Protein AF-A0A3B9EU08-F1 (afdb_monomer)

Mean predicted aligned error: 5.49 Å

Radius of gyration: 19.54 Å; Cα contacts (8 Å, |Δi|>4): 441; chains: 1; bounding box: 47×40×53 Å

Structure (mmCIF, N/CA/C/O backbone):
data_AF-A0A3B9EU08-F1
#
_entry.id   AF-A0A3B9EU08-F1
#
loop_
_atom_site.group_PDB
_atom_site.id
_atom_site.type_symbol
_atom_site.label_atom_id
_atom_site.label_alt_id
_atom_site.label_comp_id
_atom_site.label_asym_id
_atom_site.label_entity_id
_atom_site.label_seq_id
_atom_site.pdbx_PDB_ins_code
_atom_site.Cartn_x
_atom_site.Cartn_y
_atom_site.Cartn_z
_atom_site.occupancy
_atom_site.B_iso_or_equiv
_atom_site.auth_seq_id
_atom_site.auth_comp_id
_atom_site.auth_asym_id
_atom_site.auth_atom_id
_atom_site.pdbx_PDB_model_num
ATOM 1 N N . GLU A 1 1 ? -20.884 -10.983 -7.009 1.00 63.19 1 GLU A N 1
ATOM 2 C CA . GLU A 1 1 ? -20.321 -9.714 -6.504 1.00 63.19 1 GLU A CA 1
ATOM 3 C C . GLU A 1 1 ? -21.340 -8.598 -6.706 1.00 63.19 1 GLU A C 1
ATOM 5 O O . GLU A 1 1 ? -21.913 -8.533 -7.789 1.00 63.19 1 GLU A O 1
ATOM 10 N N . THR A 1 2 ? -21.611 -7.768 -5.697 1.00 75.69 2 THR A N 1
ATOM 11 C CA . THR A 1 2 ? -22.560 -6.648 -5.833 1.00 75.69 2 THR A CA 1
ATOM 12 C C . THR A 1 2 ? -21.926 -5.484 -6.603 1.00 75.69 2 THR A C 1
ATOM 14 O O . THR A 1 2 ? -20.706 -5.314 -6.602 1.00 75.69 2 THR A O 1
ATOM 17 N N . ASN A 1 3 ? -22.743 -4.637 -7.236 1.00 80.06 3 ASN A N 1
ATOM 18 C CA . ASN A 1 3 ? -22.245 -3.423 -7.899 1.00 80.06 3 ASN A CA 1
ATOM 19 C C . ASN A 1 3 ? -21.543 -2.468 -6.916 1.00 80.06 3 ASN A C 1
ATOM 21 O O . ASN A 1 3 ? -20.580 -1.806 -7.293 1.00 80.06 3 ASN A O 1
ATOM 25 N N . GLY A 1 4 ? -21.971 -2.446 -5.648 1.00 83.75 4 GLY A N 1
ATOM 26 C CA . GLY A 1 4 ? -21.347 -1.630 -4.605 1.00 83.75 4 GLY A CA 1
ATOM 27 C C . GLY A 1 4 ? -19.896 -2.022 -4.323 1.00 83.75 4 GLY A C 1
ATOM 28 O O . GLY A 1 4 ? -19.041 -1.148 -4.215 1.00 83.75 4 GLY A O 1
ATOM 29 N N . PHE A 1 5 ? -19.582 -3.322 -4.281 1.00 83.12 5 PHE A N 1
ATOM 30 C CA . PHE A 1 5 ? -18.211 -3.758 -4.007 1.00 83.12 5 PHE A CA 1
ATOM 31 C C . PHE A 1 5 ? -17.248 -3.444 -5.165 1.00 83.12 5 PHE A C 1
ATOM 33 O O . PHE A 1 5 ? -16.123 -2.990 -4.947 1.00 83.12 5 PHE A O 1
ATOM 40 N N . LYS A 1 6 ? -17.722 -3.565 -6.411 1.00 85.00 6 LYS A N 1
ATOM 41 C CA . LYS A 1 6 ? -16.968 -3.135 -7.600 1.00 85.00 6 LYS A CA 1
ATOM 42 C C . LYS A 1 6 ? -16.653 -1.639 -7.568 1.00 85.00 6 LYS A C 1
ATOM 44 O O . LYS A 1 6 ? -15.507 -1.254 -7.796 1.00 85.00 6 LYS A O 1
ATOM 49 N N . LEU A 1 7 ? -17.652 -0.817 -7.237 1.00 89.19 7 LEU A N 1
ATOM 50 C CA . LEU A 1 7 ? -17.485 0.631 -7.091 1.00 89.19 7 LEU A CA 1
ATOM 51 C C . LEU A 1 7 ? -16.502 0.979 -5.971 1.00 89.19 7 LEU A C 1
ATOM 53 O O . LEU A 1 7 ? -15.676 1.868 -6.153 1.00 89.19 7 LEU A O 1
ATOM 57 N N . LEU A 1 8 ? -16.533 0.256 -4.848 1.00 91.00 8 LEU A N 1
ATOM 58 C CA . LEU A 1 8 ? -15.590 0.471 -3.753 1.00 91.00 8 LEU A CA 1
ATOM 59 C C . LEU A 1 8 ? -14.142 0.192 -4.179 1.00 91.00 8 LEU A C 1
ATOM 61 O O . LEU A 1 8 ? -13.268 1.024 -3.946 1.00 91.00 8 LEU A O 1
ATOM 65 N N . LYS A 1 9 ? -13.880 -0.931 -4.860 1.00 90.81 9 LYS A N 1
ATOM 66 C CA . LYS A 1 9 ? -12.541 -1.234 -5.400 1.00 90.81 9 LYS A CA 1
ATOM 67 C C . LYS A 1 9 ? -12.074 -0.174 -6.394 1.00 90.81 9 LYS A C 1
ATOM 69 O O . LYS A 1 9 ? -10.924 0.258 -6.342 1.00 90.81 9 LYS A O 1
ATOM 74 N N . GLN A 1 10 ? -12.966 0.277 -7.276 1.00 91.19 10 GLN A N 1
ATOM 75 C CA . GLN A 1 10 ? -12.660 1.351 -8.218 1.00 91.19 10 GLN A CA 1
ATOM 76 C C . GLN A 1 10 ? -12.338 2.665 -7.493 1.00 91.19 10 GLN A C 1
ATOM 78 O O . GLN A 1 10 ? -11.367 3.335 -7.839 1.00 91.19 10 GLN A O 1
ATOM 83 N N . PHE A 1 11 ? -13.104 3.005 -6.455 1.00 92.94 11 PHE A N 1
ATOM 84 C CA . PHE A 1 11 ? -12.846 4.172 -5.622 1.00 92.94 11 PHE A CA 1
ATOM 85 C C . PHE A 1 11 ? -11.477 4.084 -4.944 1.00 92.94 11 PHE A C 1
ATOM 87 O O . PHE A 1 11 ? -10.707 5.033 -5.037 1.00 92.94 11 PHE A O 1
ATOM 94 N N . ILE A 1 12 ? -11.129 2.946 -4.338 1.00 94.88 12 ILE A N 1
ATOM 95 C CA . ILE A 1 12 ? -9.821 2.730 -3.695 1.00 94.88 12 ILE A CA 1
ATOM 96 C C . ILE A 1 12 ? -8.675 2.897 -4.701 1.00 94.88 12 ILE A C 1
ATOM 98 O O . ILE A 1 12 ? -7.696 3.583 -4.407 1.00 94.88 12 ILE A O 1
ATOM 102 N N . LEU A 1 13 ? -8.812 2.357 -5.915 1.00 94.06 13 LEU A N 1
ATOM 103 C CA . LEU A 1 13 ? -7.829 2.577 -6.978 1.00 94.06 13 LEU A CA 1
ATOM 104 C C . LEU A 1 13 ? -7.707 4.068 -7.316 1.00 94.06 13 LEU A C 1
ATOM 106 O O . LEU A 1 13 ? -6.600 4.598 -7.343 1.00 94.06 13 LEU A O 1
ATOM 110 N N . PHE A 1 14 ? -8.817 4.787 -7.487 1.00 94.12 14 PHE A N 1
ATOM 111 C CA . PHE A 1 14 ? -8.761 6.236 -7.698 1.00 94.12 14 PHE A CA 1
ATOM 112 C C . PHE A 1 14 ? -8.065 6.967 -6.554 1.00 94.12 14 PHE A C 1
ATOM 114 O O . PHE A 1 14 ? -7.243 7.843 -6.813 1.00 94.12 14 PHE A O 1
ATOM 121 N N . GLN A 1 15 ? -8.338 6.594 -5.303 1.00 94.94 15 GLN A N 1
ATOM 122 C CA . GLN A 1 15 ? -7.671 7.172 -4.137 1.00 94.94 15 GLN A CA 1
ATOM 123 C C . GLN A 1 15 ? -6.161 6.916 -4.145 1.00 94.94 15 GLN A C 1
ATOM 125 O O . GLN A 1 15 ? -5.398 7.813 -3.805 1.00 94.94 15 GLN A O 1
ATOM 130 N N . SER A 1 16 ? -5.724 5.738 -4.589 1.00 94.81 16 SER A N 1
ATOM 131 C CA . SER A 1 16 ? -4.306 5.399 -4.719 1.00 94.81 16 SER A CA 1
ATOM 132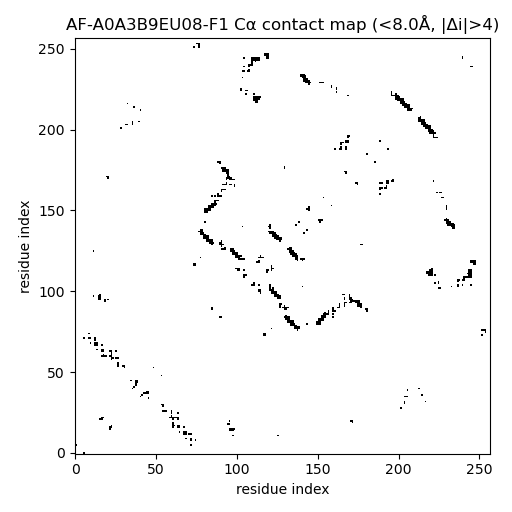 C C . SER A 1 16 ? -3.606 6.201 -5.826 1.00 94.81 16 SER A C 1
ATOM 134 O O . SER A 1 16 ? -2.530 6.762 -5.604 1.00 94.81 16 SER A O 1
ATOM 136 N N . PHE A 1 17 ? -4.232 6.303 -7.001 1.00 93.31 17 PHE A N 1
ATOM 137 C CA . PHE A 1 17 ? -3.609 6.864 -8.203 1.00 93.31 17 PHE A CA 1
ATOM 138 C C . PHE A 1 17 ? -3.765 8.384 -8.357 1.00 93.31 17 PHE A C 1
ATOM 140 O O . PHE A 1 17 ? -3.009 8.997 -9.107 1.00 93.31 17 PHE A O 1
ATOM 147 N N . ARG A 1 18 ? -4.698 9.028 -7.638 1.00 93.38 18 ARG A N 1
ATOM 148 C CA . ARG A 1 18 ? -4.916 10.490 -7.710 1.00 93.38 18 ARG A CA 1
ATOM 149 C C . ARG A 1 18 ? -3.895 11.328 -6.940 1.00 93.38 18 ARG A C 1
ATOM 151 O O . ARG A 1 18 ? -4.064 12.539 -6.817 1.00 93.38 18 ARG A O 1
ATOM 158 N N . THR A 1 19 ? -2.884 10.695 -6.361 1.00 95.12 19 THR A N 1
ATOM 159 C CA . THR A 1 19 ? -1.956 11.338 -5.431 1.00 95.12 19 THR A CA 1
ATOM 160 C C . THR A 1 19 ? -0.751 11.911 -6.181 1.00 95.12 19 THR A C 1
ATOM 162 O O . THR A 1 19 ? -0.276 11.300 -7.145 1.00 95.12 19 THR A O 1
ATOM 165 N N . PRO A 1 20 ? -0.175 13.043 -5.730 1.00 94.56 20 PRO A N 1
ATOM 166 C CA . PRO A 1 20 ? 1.091 13.527 -6.272 1.00 94.56 20 PRO A CA 1
ATOM 167 C C . PRO A 1 20 ? 2.216 12.489 -6.158 1.00 94.56 20 PRO A C 1
ATOM 169 O O . PRO A 1 20 ? 3.036 12.402 -7.065 1.00 94.56 20 PRO A O 1
ATOM 172 N N . LYS A 1 21 ? 2.218 11.661 -5.099 1.00 94.19 21 LYS A N 1
ATOM 173 C CA . LYS A 1 21 ? 3.154 10.534 -4.954 1.00 94.19 21 LYS A CA 1
ATOM 174 C C . LYS A 1 21 ? 3.068 9.578 -6.139 1.00 94.19 21 LYS A C 1
ATOM 176 O O . LYS A 1 21 ? 4.085 9.235 -6.727 1.00 94.19 21 LYS A O 1
ATOM 181 N N . SER A 1 22 ? 1.857 9.159 -6.507 1.00 92.81 22 SER A N 1
ATOM 182 C CA . SER A 1 22 ? 1.667 8.251 -7.638 1.00 92.81 22 SER A CA 1
ATOM 183 C C . SER A 1 22 ? 2.159 8.867 -8.949 1.00 92.81 22 SER A C 1
ATOM 185 O O . SER A 1 22 ? 2.703 8.141 -9.780 1.00 92.81 22 SER A O 1
ATOM 187 N N . GLY A 1 23 ? 1.971 10.178 -9.134 1.00 93.94 23 GLY A N 1
ATOM 188 C CA . GLY A 1 23 ? 2.484 10.919 -10.287 1.00 93.94 23 GLY A CA 1
ATOM 189 C C . GLY A 1 23 ? 4.016 10.960 -10.337 1.00 93.94 23 GLY A C 1
ATOM 190 O O . GLY A 1 23 ? 4.604 10.716 -11.388 1.00 93.94 23 GLY A O 1
ATOM 191 N N . ASP A 1 24 ? 4.672 11.211 -9.205 1.00 93.19 24 ASP A N 1
ATOM 192 C CA . ASP A 1 24 ? 6.136 11.208 -9.133 1.00 93.19 24 ASP A CA 1
ATOM 193 C C . ASP A 1 24 ? 6.693 9.801 -9.382 1.00 93.19 24 ASP A C 1
ATOM 195 O O . ASP A 1 24 ? 7.566 9.628 -10.232 1.00 93.19 24 ASP A O 1
ATOM 199 N N . ASN A 1 25 ? 6.112 8.781 -8.740 1.00 91.12 25 ASN A N 1
ATOM 200 C CA . ASN A 1 25 ? 6.528 7.384 -8.881 1.00 91.12 25 ASN A CA 1
ATOM 201 C C . ASN A 1 25 ? 6.502 6.912 -10.343 1.00 91.12 25 ASN A C 1
ATOM 203 O O . ASN A 1 25 ? 7.447 6.262 -10.800 1.00 91.12 25 ASN A O 1
ATOM 207 N N . ILE A 1 26 ? 5.448 7.239 -11.108 1.00 90.56 26 ILE A N 1
ATOM 208 C CA . ILE A 1 26 ? 5.395 6.846 -12.523 1.00 90.56 26 ILE A CA 1
ATOM 209 C C . ILE A 1 26 ? 6.443 7.582 -13.353 1.00 90.56 26 ILE A C 1
ATOM 211 O O . ILE A 1 26 ? 7.070 6.973 -14.219 1.00 90.56 26 ILE A O 1
ATOM 215 N N . MET A 1 27 ? 6.682 8.866 -13.080 1.00 93.50 27 MET A N 1
ATOM 216 C CA . MET A 1 27 ? 7.684 9.633 -13.812 1.00 93.50 27 MET A CA 1
ATOM 217 C C . MET A 1 27 ? 9.096 9.148 -13.509 1.00 93.50 27 MET A C 1
ATOM 219 O O . MET A 1 27 ? 9.906 9.034 -14.431 1.00 93.50 27 MET A O 1
ATOM 223 N N . GLU A 1 28 ? 9.396 8.827 -12.253 1.00 91.38 28 GLU A N 1
ATOM 224 C CA . GLU A 1 28 ? 10.663 8.215 -11.857 1.00 91.38 28 GLU A CA 1
ATOM 225 C C . GLU A 1 28 ? 10.859 6.859 -12.533 1.00 91.38 28 GLU A C 1
ATOM 227 O O . GLU A 1 28 ? 11.909 6.623 -13.135 1.00 91.38 28 GLU A O 1
ATOM 232 N N . SER A 1 29 ? 9.835 5.999 -12.511 1.00 89.12 29 SER A N 1
ATOM 233 C CA . SER A 1 29 ? 9.878 4.690 -13.166 1.00 89.12 29 SER A CA 1
ATOM 234 C C . SER A 1 29 ? 10.127 4.826 -14.672 1.00 89.12 29 SER A C 1
ATOM 236 O O . SER A 1 29 ? 11.121 4.306 -15.180 1.00 89.12 29 SER A O 1
ATOM 238 N N . LEU A 1 30 ? 9.311 5.610 -15.390 1.00 90.19 30 LEU A N 1
ATOM 239 C CA . LEU A 1 30 ? 9.468 5.846 -16.832 1.00 90.19 30 LEU A CA 1
ATOM 240 C C . LEU A 1 30 ? 10.856 6.391 -17.189 1.00 90.19 30 LEU A C 1
ATOM 242 O O . LEU A 1 30 ? 11.456 5.953 -18.171 1.00 90.19 30 LEU A O 1
ATOM 246 N N . ASN A 1 31 ? 11.394 7.311 -16.387 1.00 91.50 31 ASN A N 1
ATOM 247 C CA . ASN A 1 31 ? 12.725 7.865 -16.614 1.00 91.50 31 ASN A CA 1
ATOM 248 C C . ASN A 1 31 ? 13.846 6.857 -16.354 1.00 91.50 31 ASN A C 1
ATOM 250 O O . ASN A 1 31 ? 14.814 6.819 -17.117 1.00 91.50 31 ASN A O 1
ATOM 254 N N . HIS A 1 32 ? 13.742 6.031 -15.311 1.00 89.00 32 HIS A N 1
ATOM 255 C CA . HIS A 1 32 ? 14.704 4.955 -15.085 1.00 89.00 32 HIS A CA 1
ATOM 256 C C . HIS A 1 32 ? 14.680 3.931 -16.226 1.00 89.00 32 HIS A C 1
ATOM 258 O O . HIS A 1 32 ? 15.745 3.559 -16.725 1.00 89.00 32 HIS A O 1
ATOM 264 N N . ASN A 1 33 ? 13.490 3.560 -16.700 1.00 87.94 33 ASN A N 1
ATOM 265 C CA . ASN A 1 33 ? 13.313 2.630 -17.817 1.00 87.94 33 ASN A CA 1
ATOM 266 C C . ASN A 1 33 ? 13.897 3.185 -19.111 1.00 87.94 33 ASN A C 1
ATOM 268 O O . ASN A 1 33 ? 14.694 2.512 -19.763 1.00 87.94 33 ASN A O 1
ATOM 272 N N . LEU A 1 34 ? 13.569 4.436 -19.454 1.00 89.25 34 LEU A N 1
ATOM 273 C CA . LEU A 1 34 ? 14.114 5.096 -20.638 1.00 89.25 34 LEU A CA 1
ATOM 274 C C . LEU A 1 34 ? 15.645 5.103 -20.606 1.00 89.25 34 LEU A C 1
ATOM 276 O O . LEU A 1 34 ? 16.283 4.775 -21.602 1.00 89.25 34 LEU A O 1
ATOM 280 N N . LYS A 1 35 ? 16.245 5.443 -19.459 1.00 89.00 35 LYS A N 1
ATOM 281 C CA . LYS A 1 35 ? 17.705 5.462 -19.311 1.00 89.00 35 LYS A CA 1
ATOM 282 C C . LYS A 1 35 ? 18.315 4.067 -19.459 1.00 89.00 35 LYS A C 1
ATOM 284 O O . LYS A 1 35 ? 19.383 3.954 -20.056 1.00 89.00 35 LYS A O 1
ATOM 289 N N . ALA A 1 36 ? 17.670 3.024 -18.936 1.00 86.81 36 ALA A N 1
ATOM 290 C CA . ALA A 1 36 ? 18.132 1.645 -19.096 1.00 86.81 36 ALA A CA 1
ATOM 291 C C . ALA A 1 36 ? 18.077 1.197 -20.568 1.00 86.81 36 ALA A C 1
ATOM 293 O O . ALA A 1 36 ? 19.073 0.699 -21.092 1.00 86.81 36 ALA A O 1
ATOM 294 N N . ILE A 1 37 ? 16.957 1.452 -21.254 1.00 86.56 37 ILE A N 1
ATOM 295 C CA . ILE A 1 37 ? 16.770 1.140 -22.680 1.00 86.56 37 ILE A CA 1
ATOM 296 C C . ILE A 1 37 ? 17.782 1.901 -23.537 1.00 86.56 37 ILE A C 1
ATOM 298 O O . ILE A 1 37 ? 18.493 1.293 -24.331 1.00 86.56 37 ILE A O 1
ATOM 302 N N . ALA A 1 38 ? 17.891 3.218 -23.360 1.00 89.06 38 ALA A N 1
ATOM 303 C CA . ALA A 1 38 ? 18.792 4.045 -24.155 1.00 89.06 38 ALA A CA 1
ATOM 304 C C . ALA A 1 38 ? 20.253 3.584 -24.015 1.00 89.06 38 ALA A C 1
ATOM 306 O O . ALA A 1 38 ? 20.974 3.502 -25.000 1.00 89.06 38 ALA A O 1
ATOM 307 N N . LYS A 1 39 ? 20.706 3.233 -22.806 1.00 85.88 39 LYS A N 1
ATOM 308 C CA . LYS A 1 39 ? 22.093 2.785 -22.597 1.00 85.88 39 LYS A CA 1
ATOM 309 C C . LYS A 1 39 ? 22.398 1.431 -23.236 1.00 85.88 39 LYS A C 1
ATOM 311 O O . LYS A 1 39 ? 23.463 1.262 -23.818 1.00 85.88 39 LYS A O 1
ATOM 316 N N . GLU A 1 40 ? 21.5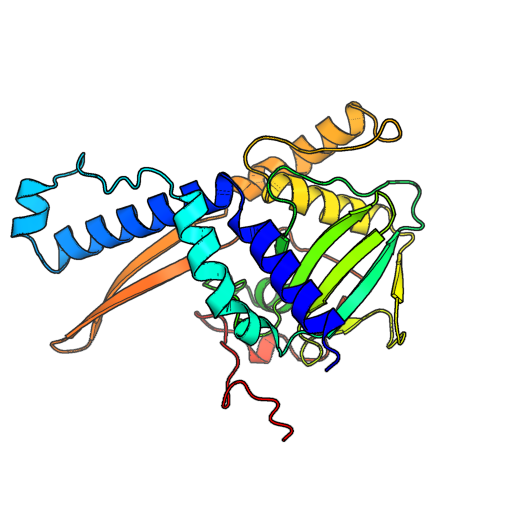01 0.461 -23.078 1.00 83.56 40 GLU A N 1
ATOM 317 C CA . GLU A 1 40 ? 21.793 -0.950 -23.376 1.00 83.56 40 GLU A CA 1
ATOM 318 C C . GLU A 1 40 ? 21.234 -1.432 -24.719 1.00 83.56 40 GLU A C 1
ATOM 320 O O . GLU A 1 40 ? 21.728 -2.420 -25.281 1.00 83.56 40 GLU A O 1
ATOM 325 N N . ILE A 1 41 ? 20.179 -0.783 -25.212 1.00 81.31 41 ILE A N 1
ATOM 326 C CA . ILE A 1 41 ? 19.409 -1.204 -26.387 1.00 81.31 41 ILE A CA 1
ATOM 327 C C . ILE A 1 41 ? 19.549 -0.184 -27.522 1.00 81.31 41 ILE A C 1
ATOM 329 O O . ILE A 1 41 ? 19.802 -0.605 -28.644 1.00 81.31 41 ILE A O 1
ATOM 333 N N . GLU A 1 42 ? 19.489 1.122 -27.232 1.00 84.88 42 GLU A N 1
ATOM 334 C CA . GLU A 1 42 ? 19.513 2.199 -28.243 1.00 84.88 42 GLU A CA 1
ATOM 335 C C . GLU A 1 42 ? 20.619 3.252 -27.987 1.00 84.88 42 GLU A C 1
ATOM 337 O O . GLU A 1 42 ? 20.320 4.393 -27.615 1.00 84.88 42 GLU A O 1
ATOM 342 N N . PRO A 1 43 ? 21.917 2.930 -28.185 1.00 85.19 43 PRO A N 1
ATOM 343 C CA . PRO A 1 43 ? 23.026 3.817 -27.810 1.00 85.19 43 PRO A CA 1
ATOM 344 C C . PRO A 1 43 ? 23.005 5.196 -28.484 1.00 85.19 43 PRO A C 1
ATOM 346 O O . PRO A 1 43 ? 23.473 6.175 -27.901 1.00 85.19 43 PRO A O 1
ATOM 349 N N . GLU A 1 44 ? 22.450 5.301 -29.694 1.00 89.81 44 GLU A N 1
ATOM 350 C CA . GLU A 1 44 ? 22.272 6.590 -30.374 1.00 89.81 44 GLU A CA 1
ATOM 351 C C . GLU A 1 44 ? 21.264 7.484 -29.645 1.00 89.81 44 GLU A C 1
ATOM 353 O O . GLU A 1 44 ? 21.513 8.679 -29.469 1.00 89.81 44 GLU A O 1
ATOM 358 N N . LEU A 1 45 ? 20.173 6.914 -29.123 1.00 87.31 45 LEU A N 1
ATOM 359 C CA . LEU A 1 45 ? 19.241 7.643 -28.263 1.00 87.31 45 LEU A CA 1
ATOM 360 C C . LEU A 1 45 ? 19.948 8.125 -26.992 1.00 87.31 45 LEU A C 1
ATOM 362 O O . LEU A 1 45 ? 19.735 9.257 -26.562 1.00 87.31 45 LEU A O 1
ATOM 366 N N . TRP A 1 46 ? 20.833 7.309 -26.411 1.00 89.62 46 TRP A N 1
ATOM 367 C CA . TRP A 1 46 ? 21.605 7.713 -25.234 1.00 89.62 46 TRP A CA 1
ATOM 368 C C . TRP A 1 46 ? 22.558 8.878 -25.503 1.00 89.62 46 TRP A C 1
ATOM 370 O O . TRP A 1 46 ? 22.682 9.751 -24.645 1.00 89.62 46 TRP A O 1
ATOM 380 N N . LYS A 1 47 ? 23.201 8.940 -26.676 1.00 88.94 47 LYS A N 1
ATOM 381 C CA . LYS A 1 47 ? 24.059 10.081 -27.048 1.00 88.94 47 LYS A CA 1
ATOM 382 C C . LYS A 1 47 ? 23.286 11.402 -27.056 1.00 88.94 47 LYS A C 1
ATOM 384 O O . LYS A 1 47 ? 23.820 12.408 -26.601 1.00 88.94 47 LYS A O 1
ATOM 389 N N . HIS A 1 48 ? 22.039 11.385 -27.525 1.00 86.56 48 HIS A N 1
ATOM 390 C CA . HIS A 1 48 ? 21.179 12.571 -27.578 1.00 86.56 48 HIS A CA 1
ATOM 391 C C . HIS A 1 48 ? 20.542 12.902 -26.222 1.00 86.56 48 HIS A C 1
ATOM 393 O O . HIS A 1 48 ? 20.482 14.064 -25.831 1.00 86.56 48 HIS A O 1
ATOM 399 N N . LEU A 1 49 ? 20.074 11.888 -25.488 1.00 87.94 49 LEU A N 1
ATOM 400 C CA . LEU A 1 49 ? 19.423 12.063 -24.188 1.00 87.94 49 LEU A CA 1
ATOM 401 C C . LEU A 1 49 ? 20.431 12.468 -23.100 1.00 87.94 49 LEU A C 1
ATOM 403 O O . LEU A 1 49 ? 20.167 13.337 -22.266 1.00 87.94 49 LEU A O 1
ATOM 407 N N . GLY A 1 50 ? 21.591 11.812 -23.091 1.00 83.44 50 GLY A N 1
ATOM 408 C CA . GLY A 1 50 ? 22.616 11.957 -22.069 1.00 83.44 50 GLY A CA 1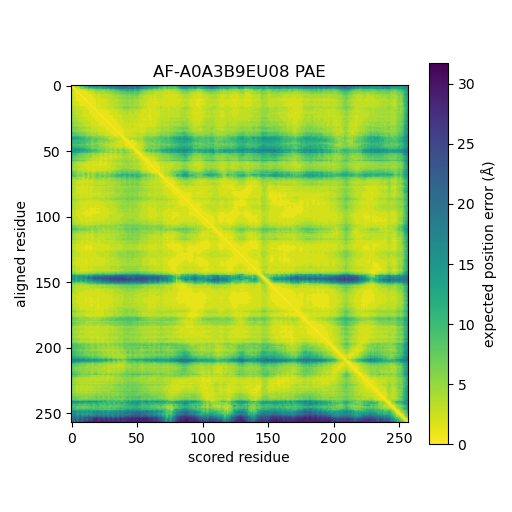
ATOM 409 C C . GLY A 1 50 ? 22.114 11.670 -20.648 1.00 83.44 50 GLY A C 1
ATOM 410 O O . GLY A 1 50 ? 21.034 11.128 -20.410 1.00 83.44 50 GLY A O 1
ATOM 411 N N . LYS A 1 51 ? 22.915 12.062 -19.650 1.00 82.06 51 LYS A N 1
ATOM 412 C CA . LYS A 1 51 ? 22.548 11.900 -18.229 1.00 82.06 51 LYS A CA 1
ATOM 413 C C . LYS A 1 51 ? 21.403 12.824 -17.791 1.00 82.06 51 LYS A C 1
ATOM 415 O O . LYS A 1 51 ? 20.662 12.460 -16.876 1.00 82.06 51 LYS A O 1
ATOM 420 N N . GLY A 1 52 ? 21.301 14.003 -18.409 1.00 85.25 52 GLY A N 1
ATOM 421 C CA . GLY A 1 52 ? 20.364 15.066 -18.032 1.00 85.25 52 GLY A CA 1
ATOM 422 C C . GLY A 1 52 ? 18.990 14.974 -18.696 1.00 85.25 52 GLY A C 1
ATOM 423 O O . GLY A 1 52 ? 18.035 15.545 -18.174 1.00 85.25 52 GLY A O 1
ATOM 424 N N . GLY A 1 53 ? 18.868 14.244 -19.808 1.00 88.44 53 GLY A N 1
ATOM 425 C CA . GLY A 1 53 ? 17.597 14.058 -20.492 1.00 88.44 53 GLY A CA 1
ATOM 426 C C . GLY A 1 53 ? 16.602 13.283 -19.634 1.00 88.44 53 GLY A C 1
ATOM 427 O O . GLY A 1 53 ? 16.932 12.266 -19.010 1.00 88.44 53 GLY A O 1
ATOM 428 N N . ARG A 1 54 ? 15.370 13.789 -19.596 1.00 91.00 54 ARG A N 1
ATOM 429 C CA . ARG A 1 54 ? 14.257 13.182 -18.871 1.00 91.00 54 ARG A CA 1
ATOM 430 C C . ARG A 1 54 ? 12.958 13.339 -19.647 1.00 91.00 54 ARG A C 1
ATOM 432 O O . ARG A 1 54 ? 12.715 14.382 -20.246 1.00 91.00 54 ARG A O 1
ATOM 439 N N . LEU A 1 55 ? 12.121 12.314 -19.584 1.00 90.75 55 LEU A N 1
ATOM 440 C CA . LEU A 1 55 ? 10.712 12.413 -19.930 1.00 90.75 55 LEU A CA 1
ATOM 441 C C . LEU A 1 55 ? 10.013 13.248 -18.867 1.00 90.75 55 LEU A C 1
ATOM 443 O O . LEU A 1 55 ? 10.210 13.041 -17.667 1.00 90.75 55 LEU A O 1
ATOM 447 N N . VAL A 1 56 ? 9.180 14.171 -19.324 1.00 91.69 56 VAL A N 1
ATOM 448 C CA . VAL A 1 56 ? 8.298 14.971 -18.482 1.00 91.69 56 VAL A CA 1
ATOM 449 C C . VAL A 1 56 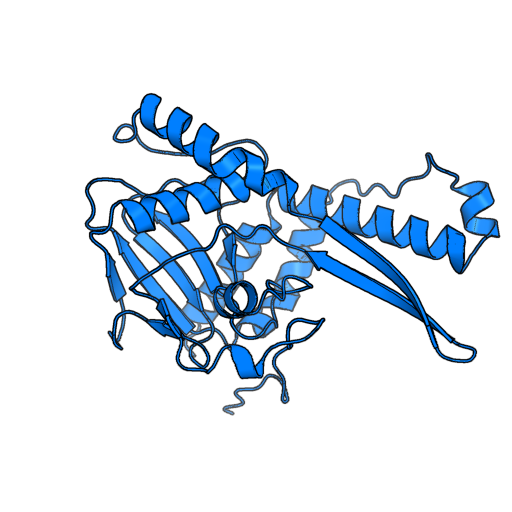? 6.899 14.835 -19.055 1.00 91.69 56 VAL A C 1
ATOM 451 O O . VAL A 1 56 ? 6.718 14.887 -20.269 1.00 91.69 56 VAL A O 1
ATOM 454 N N . HIS A 1 57 ? 5.924 14.638 -18.180 1.00 92.69 57 HIS A N 1
ATOM 455 C CA . HIS A 1 57 ? 4.516 14.675 -18.533 1.00 92.69 57 HIS A CA 1
ATOM 456 C C . HIS A 1 57 ? 3.887 15.859 -17.803 1.00 92.69 57 HIS A C 1
ATOM 458 O O . HIS A 1 57 ? 4.153 16.045 -16.617 1.00 92.69 57 HIS A O 1
ATOM 464 N N . GLU A 1 58 ? 3.070 16.657 -18.489 1.00 93.50 58 GLU A N 1
ATOM 465 C CA . GLU A 1 58 ? 2.481 17.877 -17.913 1.00 93.50 58 GLU A CA 1
ATOM 466 C C . GLU A 1 58 ? 1.578 17.569 -16.714 1.00 93.50 58 GLU A C 1
ATOM 468 O O . GLU A 1 58 ? 1.580 18.289 -15.720 1.00 93.50 58 GLU A O 1
ATOM 473 N N . ASN A 1 59 ? 0.833 16.462 -16.786 1.00 94.19 59 ASN A N 1
ATOM 474 C CA . ASN A 1 59 ? -0.058 16.027 -15.714 1.00 94.19 59 ASN A CA 1
ATOM 475 C C . ASN A 1 59 ? 0.105 14.525 -15.403 1.00 94.19 59 ASN A C 1
ATOM 477 O O . ASN A 1 59 ? -0.665 13.701 -15.904 1.00 94.19 59 ASN A O 1
ATOM 481 N N . PRO A 1 60 ? 1.143 14.129 -14.644 1.00 93.62 60 PRO A N 1
ATOM 482 C CA . PRO A 1 60 ? 1.426 12.719 -14.375 1.00 93.62 60 PRO A CA 1
ATOM 483 C C . PRO A 1 60 ? 0.368 12.070 -13.471 1.00 93.62 60 PRO A C 1
ATOM 485 O O . PRO A 1 60 ? 0.105 10.876 -13.585 1.00 93.62 60 PRO A O 1
ATOM 488 N N . VAL A 1 61 ? -0.301 12.852 -12.620 1.00 93.94 61 VAL A N 1
ATOM 489 C CA . VAL A 1 61 ? -1.409 12.364 -11.786 1.00 93.94 61 VAL A CA 1
ATOM 490 C C . VAL A 1 61 ? -2.607 11.971 -12.652 1.00 93.94 61 VAL A C 1
ATOM 492 O O . VAL A 1 61 ? -3.161 10.886 -12.484 1.00 93.94 61 VAL A O 1
ATOM 495 N N . LEU A 1 62 ? -2.979 12.809 -13.627 1.00 92.00 62 LEU A N 1
ATOM 496 C CA . LEU A 1 62 ? -4.048 12.481 -14.573 1.00 92.00 62 LEU A CA 1
ATOM 497 C C . LEU A 1 62 ? -3.709 11.233 -15.397 1.00 92.00 62 LEU A C 1
ATOM 499 O O . LEU A 1 62 ? -4.580 10.389 -15.603 1.00 92.00 62 LEU A O 1
ATOM 503 N N . LEU A 1 63 ? -2.449 11.083 -15.821 1.00 90.56 63 LEU A N 1
ATOM 504 C CA . LEU A 1 63 ? -1.988 9.881 -16.519 1.00 90.56 63 LEU A CA 1
ATOM 505 C C . LEU A 1 63 ? -2.228 8.612 -15.682 1.00 90.56 63 LEU A C 1
ATOM 507 O O . LEU A 1 63 ? -2.729 7.614 -16.205 1.00 90.56 63 LEU A O 1
ATOM 511 N N . MET A 1 64 ? -1.917 8.647 -14.385 1.00 90.56 64 MET A N 1
ATOM 512 C CA . MET A 1 64 ? -2.162 7.516 -13.485 1.00 90.56 64 MET A CA 1
ATOM 513 C C . MET A 1 64 ? -3.650 7.252 -13.272 1.00 90.56 64 MET A C 1
ATOM 515 O O . MET A 1 64 ? -4.098 6.107 -13.368 1.00 90.56 64 MET A O 1
ATOM 519 N N . LEU A 1 65 ? -4.439 8.304 -13.061 1.00 89.44 65 LEU A N 1
ATOM 520 C CA . LEU A 1 65 ? -5.886 8.195 -12.895 1.00 89.44 65 LEU A CA 1
ATOM 521 C C . LEU A 1 65 ? -6.567 7.555 -14.106 1.00 89.44 65 LEU A C 1
ATOM 523 O O . LEU A 1 65 ? -7.362 6.631 -13.937 1.00 89.44 65 LEU A O 1
ATOM 527 N N . LEU A 1 66 ? -6.227 7.980 -15.324 1.00 87.25 66 LEU A N 1
ATOM 528 C CA . LEU A 1 66 ? -6.801 7.411 -16.548 1.00 87.25 66 LEU A CA 1
ATOM 529 C C . LEU A 1 66 ? -6.486 5.916 -16.700 1.00 87.25 66 LEU A C 1
ATOM 531 O O . LEU A 1 66 ? -7.323 5.151 -17.184 1.00 87.25 66 LEU A O 1
ATOM 535 N N . ASN A 1 67 ? -5.304 5.479 -16.260 1.00 81.81 67 ASN A N 1
ATOM 536 C CA . ASN A 1 67 ? -4.916 4.071 -16.322 1.00 81.81 67 ASN A CA 1
ATOM 537 C C . ASN A 1 67 ? -5.550 3.225 -15.209 1.00 81.81 67 ASN A C 1
ATOM 539 O O . ASN A 1 67 ? -5.898 2.070 -15.455 1.00 81.81 67 ASN A O 1
ATOM 543 N N . SER A 1 68 ? -5.802 3.803 -14.031 1.00 84.06 68 SER A N 1
ATOM 544 C CA . SER A 1 68 ? -6.387 3.094 -12.884 1.00 84.06 68 SER A CA 1
ATOM 545 C C . SER A 1 68 ? -7.740 2.428 -13.174 1.00 84.06 68 SER A C 1
ATOM 547 O O . SER A 1 68 ? -8.003 1.331 -12.681 1.00 84.06 68 SER A O 1
ATOM 549 N N . ILE A 1 69 ? -8.565 3.026 -14.047 1.00 73.69 69 ILE A N 1
ATOM 550 C CA . ILE A 1 69 ? -9.876 2.488 -14.458 1.00 73.69 69 ILE A CA 1
ATOM 551 C C . ILE A 1 69 ? -9.732 1.068 -15.020 1.00 73.69 69 ILE A C 1
ATOM 553 O O . ILE A 1 69 ? -10.572 0.202 -14.778 1.00 73.69 69 ILE A O 1
ATOM 557 N N . LYS A 1 70 ? -8.641 0.806 -15.746 1.00 79.44 70 LYS A N 1
ATOM 558 C CA . LYS A 1 70 ? -8.387 -0.483 -16.401 1.00 79.44 70 LYS A CA 1
ATOM 559 C C . LYS A 1 70 ? -7.957 -1.571 -15.413 1.00 79.44 70 LYS A C 1
ATOM 561 O O . LYS A 1 70 ? -7.956 -2.745 -15.774 1.00 79.44 70 LYS A O 1
ATOM 566 N N . HIS A 1 71 ? -7.600 -1.202 -14.184 1.00 82.75 71 HIS A N 1
ATOM 567 C CA . HIS A 1 71 ? -7.006 -2.105 -13.202 1.00 82.75 71 HIS A CA 1
ATOM 568 C C . HIS A 1 71 ? -7.998 -2.673 -12.184 1.00 82.75 71 HIS A C 1
ATOM 570 O O . HIS A 1 71 ? -7.619 -3.568 -11.437 1.00 82.75 71 HIS A O 1
ATOM 576 N N . GLN A 1 72 ? -9.268 -2.246 -12.184 1.00 85.31 72 GLN A N 1
ATOM 577 C CA . GLN A 1 72 ? -10.277 -2.734 -11.228 1.00 85.31 72 GLN A CA 1
ATOM 578 C C . GLN A 1 72 ? -10.341 -4.265 -11.159 1.00 85.31 72 GLN A C 1
ATOM 580 O O . GLN A 1 72 ? -10.330 -4.832 -10.070 1.00 85.31 72 GLN A O 1
ATOM 585 N N . LYS A 1 73 ? -10.335 -4.930 -12.321 1.00 85.88 73 LYS A N 1
ATOM 586 C CA . LYS A 1 73 ? -10.417 -6.395 -12.414 1.00 85.88 73 LYS A CA 1
ATOM 587 C C . LYS A 1 73 ? -9.224 -7.117 -11.792 1.00 85.88 73 LYS A C 1
ATOM 589 O O . LYS A 1 73 ? -9.335 -8.279 -11.420 1.00 85.88 73 LYS A O 1
ATOM 594 N N . LEU A 1 74 ? -8.080 -6.441 -11.676 1.00 88.62 74 LEU A N 1
ATOM 595 C CA . LEU A 1 74 ? -6.899 -7.020 -11.043 1.00 88.62 74 LEU A CA 1
ATOM 596 C C . LEU A 1 74 ? -7.122 -7.224 -9.545 1.00 88.62 74 LEU A C 1
ATOM 598 O O . LEU A 1 74 ? -6.510 -8.112 -8.983 1.00 88.62 74 LEU A O 1
ATOM 602 N N . LEU A 1 75 ? -8.043 -6.481 -8.925 1.00 89.31 75 LEU A N 1
ATOM 603 C CA . LEU A 1 75 ? -8.391 -6.629 -7.512 1.00 89.31 75 LEU A CA 1
ATOM 604 C C . LEU A 1 75 ? -9.557 -7.602 -7.267 1.00 89.31 75 LEU A C 1
ATOM 606 O O . LEU A 1 75 ? -9.995 -7.750 -6.130 1.00 89.31 75 LEU A O 1
ATOM 610 N N . ASP A 1 76 ? -10.093 -8.270 -8.296 1.00 86.94 76 ASP A N 1
ATOM 611 C CA . ASP A 1 76 ? -11.280 -9.135 -8.161 1.00 86.94 76 ASP A CA 1
ATOM 612 C C . ASP A 1 76 ? -11.048 -10.381 -7.306 1.00 86.94 76 ASP A C 1
ATOM 614 O O . ASP A 1 76 ? -12.001 -11.026 -6.878 1.00 86.94 76 ASP A O 1
ATOM 618 N N . PHE A 1 77 ? -9.788 -10.716 -7.043 1.00 87.00 77 PHE A N 1
ATOM 619 C CA . PHE A 1 77 ? -9.435 -11.826 -6.177 1.00 87.00 77 PHE A CA 1
ATOM 620 C C . PHE A 1 77 ? -9.312 -11.464 -4.696 1.00 87.00 77 PHE A C 1
ATOM 622 O O . PHE A 1 77 ? -9.100 -12.377 -3.893 1.00 87.00 77 PHE A O 1
ATOM 629 N N . LEU A 1 78 ? -9.364 -10.170 -4.369 1.00 91.69 78 LEU A N 1
ATOM 630 C CA . LEU A 1 78 ? -9.295 -9.689 -3.000 1.00 91.69 78 LEU A CA 1
ATOM 631 C C . LEU A 1 78 ? -10.695 -9.650 -2.396 1.00 91.69 78 LEU A C 1
ATOM 633 O O . LEU A 1 78 ? -11.631 -9.121 -3.005 1.00 91.69 78 LEU A O 1
ATOM 637 N N . ASP A 1 79 ? -10.800 -10.142 -1.169 1.00 91.62 79 ASP A N 1
ATOM 638 C CA . ASP A 1 79 ? -11.973 -9.927 -0.334 1.00 91.62 79 ASP A CA 1
ATOM 639 C C . ASP A 1 79 ? -11.837 -8.611 0.427 1.00 91.62 79 ASP A C 1
ATOM 641 O O . ASP A 1 79 ? -10.745 -8.061 0.570 1.00 91.62 79 ASP A O 1
ATOM 645 N N . CYS A 1 80 ? -12.966 -8.093 0.906 1.00 91.94 80 CYS A N 1
ATOM 646 C CA . CYS A 1 80 ? -13.034 -6.836 1.637 1.00 91.94 80 CYS A CA 1
ATOM 647 C C . CYS A 1 80 ? -13.663 -7.027 3.001 1.00 91.94 80 CYS A C 1
ATOM 649 O O . CYS A 1 80 ? -14.751 -7.595 3.134 1.00 91.94 80 CYS A O 1
ATOM 651 N N . ARG A 1 81 ? -12.987 -6.489 4.009 1.00 93.00 81 ARG A N 1
ATOM 652 C CA . ARG A 1 81 ? -13.451 -6.448 5.390 1.00 93.00 81 ARG A CA 1
ATOM 653 C C . ARG A 1 81 ? -13.159 -5.085 5.991 1.00 93.00 81 ARG A C 1
ATOM 655 O O . ARG A 1 81 ? -12.329 -4.330 5.487 1.00 93.00 81 ARG A O 1
ATOM 662 N N . PHE A 1 82 ? -13.855 -4.790 7.077 1.00 94.38 82 PHE A N 1
ATOM 663 C CA . PHE 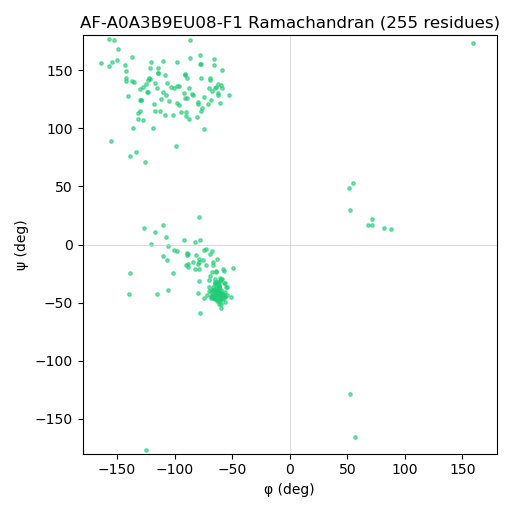A 1 82 ? -13.583 -3.612 7.884 1.00 94.38 82 PHE A CA 1
ATOM 664 C C . PHE A 1 82 ? -12.837 -4.009 9.151 1.00 94.38 82 PHE A C 1
ATOM 666 O O . PHE A 1 82 ? -13.222 -4.966 9.827 1.00 94.38 82 PHE A O 1
ATOM 673 N N . LEU A 1 83 ? -11.802 -3.243 9.475 1.00 96.81 83 LEU A N 1
ATOM 674 C CA . LEU A 1 83 ? -11.147 -3.275 10.771 1.00 96.81 83 LEU A CA 1
ATOM 675 C C . LEU A 1 83 ? -11.688 -2.127 11.625 1.00 96.81 83 LEU A C 1
ATOM 677 O O . LEU A 1 83 ? -11.599 -0.957 11.240 1.00 96.81 83 LEU A O 1
ATOM 681 N N . VAL A 1 84 ? -12.249 -2.476 12.777 1.00 97.06 84 VAL A N 1
ATOM 682 C CA . VAL A 1 84 ? -12.732 -1.545 13.795 1.00 97.06 84 VAL A CA 1
ATOM 683 C C . VAL A 1 84 ? -11.644 -1.380 14.849 1.00 97.06 84 VAL A C 1
ATOM 685 O O . VAL A 1 84 ? -11.239 -2.338 15.499 1.00 97.06 84 VAL A O 1
ATOM 688 N N . ASN A 1 85 ? -11.166 -0.158 15.031 1.00 97.44 85 ASN A N 1
ATOM 689 C CA . ASN A 1 85 ? -10.170 0.144 16.051 1.00 97.44 85 ASN A CA 1
ATOM 690 C C . ASN A 1 85 ? -10.867 0.529 17.361 1.00 97.44 85 ASN A C 1
ATOM 692 O O . ASN A 1 85 ? -11.479 1.596 17.450 1.00 97.44 85 ASN A O 1
ATOM 696 N N . LEU A 1 86 ? -10.751 -0.351 18.354 1.00 97.12 86 LEU A N 1
ATOM 697 C CA . LEU A 1 86 ? -11.239 -0.180 19.722 1.00 97.12 86 LEU A CA 1
ATOM 698 C C . LEU A 1 86 ? -10.123 0.231 20.699 1.00 97.12 86 LEU A C 1
ATOM 700 O O . LEU A 1 86 ? -10.406 0.525 21.858 1.00 97.12 86 LEU A O 1
ATOM 704 N N . SER A 1 87 ? -8.868 0.284 20.244 1.00 97.06 87 SER A N 1
ATOM 705 C CA . SER A 1 87 ? -7.746 0.763 21.055 1.00 97.06 87 SER A CA 1
ATOM 706 C C . SER A 1 87 ? -7.899 2.262 21.376 1.00 97.06 87 SER A C 1
ATOM 708 O O . SER A 1 87 ? -8.590 2.988 20.656 1.00 97.06 87 SER A O 1
ATOM 710 N N . PRO A 1 88 ? -7.231 2.799 22.410 1.00 96.69 88 PRO A N 1
ATOM 711 C CA . PRO A 1 88 ? -7.270 4.236 22.685 1.00 96.69 88 PRO A CA 1
ATOM 712 C C . PRO A 1 88 ? -6.612 5.080 21.577 1.00 96.69 88 PRO A C 1
ATOM 714 O O . PRO A 1 88 ? -7.065 6.197 21.320 1.00 96.69 88 PRO A O 1
ATOM 717 N N . LEU A 1 89 ? -5.615 4.542 20.868 1.00 98.00 89 LEU A N 1
ATOM 718 C CA . LEU A 1 89 ? -4.878 5.229 19.807 1.00 98.00 89 LEU A CA 1
ATOM 719 C C . LEU A 1 89 ? -5.689 5.228 18.496 1.00 98.00 89 LEU A C 1
ATOM 721 O O . LEU A 1 89 ? -6.022 4.151 18.009 1.00 98.00 89 LEU A O 1
ATOM 725 N N . PRO A 1 90 ? -6.036 6.377 17.892 1.00 98.12 90 PRO A N 1
ATOM 726 C CA . PRO A 1 90 ? -6.747 6.406 16.612 1.00 98.12 90 PRO A CA 1
ATOM 727 C C . PRO A 1 90 ? -5.836 6.134 15.402 1.00 98.12 90 PRO A C 1
ATOM 729 O O . PRO A 1 90 ? -4.610 6.270 15.451 1.00 98.12 90 PRO A O 1
ATOM 732 N N . PHE A 1 91 ? -6.466 5.804 14.275 1.00 98.56 91 PHE A N 1
ATOM 733 C CA . PHE A 1 91 ? -5.808 5.787 12.974 1.00 98.56 91 PHE A CA 1
ATOM 734 C C . PHE A 1 91 ? -5.460 7.194 12.487 1.00 98.56 91 PHE A C 1
ATOM 736 O O . PHE A 1 91 ? -6.247 8.132 12.612 1.00 98.56 91 PHE A O 1
ATOM 743 N N . ILE A 1 92 ? -4.310 7.287 11.830 1.00 98.25 92 ILE A N 1
ATOM 744 C CA . ILE A 1 92 ? -3.846 8.426 11.040 1.00 98.25 92 ILE A CA 1
ATOM 745 C C . ILE A 1 92 ? -4.138 8.157 9.559 1.00 98.25 92 ILE A C 1
ATOM 747 O O . ILE A 1 92 ? -4.289 7.014 9.132 1.00 98.25 92 ILE A O 1
ATOM 751 N N . SER A 1 93 ? -4.222 9.213 8.754 1.00 97.81 93 SER A N 1
ATOM 752 C CA . SER A 1 93 ? -4.271 9.139 7.291 1.00 97.81 93 SER A CA 1
ATOM 753 C C . SER A 1 93 ? -3.156 9.983 6.669 1.00 97.81 93 SER A C 1
ATOM 755 O O . SER A 1 93 ? -2.321 10.555 7.367 1.00 97.81 93 SER A O 1
ATOM 757 N N . SER A 1 94 ? -3.105 10.078 5.345 1.00 97.56 94 SER A N 1
ATOM 758 C CA . SER A 1 94 ? -2.061 10.838 4.660 1.00 97.56 94 SER A CA 1
ATOM 759 C C . SER A 1 94 ? -2.487 11.385 3.305 1.00 97.56 94 SER A C 1
ATOM 761 O O . SER A 1 94 ? -3.584 11.117 2.815 1.00 97.56 94 SER A O 1
ATOM 763 N N . ASP A 1 95 ? -1.593 12.151 2.679 1.00 97.50 95 ASP A N 1
ATOM 764 C CA . ASP A 1 95 ? -1.729 12.602 1.289 1.00 97.50 95 ASP A CA 1
ATOM 765 C C . ASP A 1 95 ? -1.625 11.456 0.254 1.00 97.50 95 ASP A C 1
ATOM 767 O O . ASP A 1 95 ? -1.885 11.670 -0.934 1.00 97.50 95 ASP A O 1
ATOM 771 N N . ALA A 1 96 ? -1.312 10.233 0.702 1.00 97.25 96 ALA A N 1
ATOM 772 C CA . ALA A 1 96 ? -1.407 8.991 -0.059 1.00 97.25 96 ALA A CA 1
ATOM 773 C C . ALA A 1 96 ? -1.971 7.859 0.828 1.00 97.25 96 ALA A C 1
ATOM 775 O O . ALA A 1 96 ? -1.233 6.990 1.290 1.00 97.25 96 ALA A O 1
ATOM 776 N N . PRO A 1 97 ? -3.290 7.842 1.085 1.00 97.75 97 PRO A N 1
ATOM 777 C CA . PRO A 1 97 ? -3.850 7.079 2.201 1.00 97.75 97 PRO A CA 1
ATOM 778 C C . PRO A 1 97 ? -4.021 5.579 1.928 1.00 97.75 97 PRO A C 1
ATOM 780 O O . PRO A 1 97 ? -4.202 4.800 2.861 1.00 97.75 97 PRO A O 1
ATOM 783 N N . VAL A 1 98 ? -3.985 5.156 0.662 1.00 97.94 98 VAL A N 1
ATOM 784 C CA . VAL A 1 98 ? -4.115 3.744 0.277 1.00 97.94 98 VAL A CA 1
ATOM 785 C C . VAL A 1 98 ? -2.738 3.094 0.289 1.00 97.94 98 VAL A C 1
ATOM 787 O O . VAL A 1 98 ? -1.910 3.374 -0.583 1.00 97.94 98 VAL A O 1
ATOM 790 N N . VAL A 1 99 ? -2.504 2.233 1.276 1.00 97.75 99 VAL A N 1
ATOM 791 C CA . VAL A 1 99 ? -1.252 1.492 1.458 1.00 97.75 99 VAL A CA 1
ATOM 792 C C . VAL A 1 99 ? -1.407 0.095 0.886 1.00 97.75 99 VAL A C 1
ATOM 794 O O . VAL A 1 99 ? -2.407 -0.565 1.148 1.00 97.75 99 VAL A O 1
ATOM 797 N N . TYR A 1 100 ? -0.397 -0.367 0.160 1.00 97.19 100 TYR A N 1
ATOM 798 C CA . TYR A 1 100 ? -0.285 -1.746 -0.300 1.00 97.19 100 TYR A CA 1
ATOM 799 C C . TYR A 1 100 ? 0.797 -2.433 0.524 1.00 97.19 100 TYR A C 1
ATOM 801 O O . TYR A 1 100 ? 1.838 -1.837 0.799 1.00 97.19 100 TYR A O 1
ATOM 809 N N . TYR A 1 101 ? 0.546 -3.673 0.916 1.00 97.44 101 TYR A N 1
ATOM 810 C CA . TYR A 1 101 ? 1.459 -4.464 1.724 1.00 97.44 101 TYR A CA 1
ATOM 811 C C . TYR A 1 101 ? 1.315 -5.951 1.403 1.00 97.44 101 TYR A C 1
ATOM 813 O O . TYR A 1 101 ? 0.385 -6.354 0.702 1.00 97.44 101 TYR A O 1
ATOM 821 N N . ASN A 1 102 ? 2.244 -6.772 1.886 1.00 96.44 102 ASN A N 1
ATOM 822 C CA . ASN A 1 102 ? 2.187 -8.214 1.692 1.00 96.44 102 ASN A CA 1
ATOM 823 C C . ASN A 1 102 ? 2.967 -8.949 2.796 1.00 96.44 102 ASN A C 1
ATOM 825 O O . ASN A 1 102 ? 4.161 -9.212 2.643 1.00 96.44 102 ASN A O 1
ATOM 829 N N . GLN A 1 103 ? 2.296 -9.284 3.906 1.00 96.12 103 GLN A N 1
ATOM 830 C CA . GLN A 1 103 ? 2.919 -9.996 5.033 1.00 96.12 103 GLN A CA 1
ATOM 831 C C . GLN A 1 103 ? 3.453 -11.384 4.633 1.00 96.12 103 GLN A C 1
ATOM 833 O O . GLN A 1 103 ? 4.482 -11.813 5.151 1.00 96.12 103 GLN A O 1
ATOM 838 N N . LEU A 1 104 ? 2.815 -12.076 3.677 1.00 95.19 104 LEU A N 1
ATOM 839 C CA . LEU A 1 104 ? 3.326 -13.342 3.137 1.00 95.19 104 LEU A CA 1
ATOM 840 C C . LEU A 1 104 ? 4.714 -13.148 2.516 1.00 95.19 104 LEU A C 1
ATOM 842 O O . LEU A 1 104 ? 5.638 -13.894 2.825 1.00 95.19 104 LEU A O 1
ATOM 846 N N . MET A 1 105 ? 4.855 -12.161 1.632 1.00 94.19 105 MET A N 1
ATOM 847 C CA . MET A 1 105 ? 6.121 -11.885 0.950 1.00 94.19 105 MET A CA 1
ATOM 848 C C . MET A 1 105 ? 7.200 -11.406 1.919 1.00 94.19 105 MET A C 1
ATOM 850 O O . MET A 1 105 ? 8.339 -11.870 1.836 1.00 94.19 105 MET A O 1
ATOM 854 N N . GLU A 1 106 ? 6.828 -10.569 2.888 1.00 93.62 106 GLU A N 1
ATOM 855 C CA . GLU A 1 106 ? 7.731 -10.123 3.947 1.00 93.62 106 GLU A CA 1
ATOM 856 C C . GLU A 1 106 ? 8.312 -11.299 4.747 1.00 93.62 106 GLU A C 1
ATOM 858 O O . GLU A 1 106 ? 9.528 -11.389 4.899 1.00 93.62 106 GLU A O 1
ATOM 863 N N . GLN A 1 107 ? 7.483 -12.262 5.164 1.00 92.00 107 GLN A N 1
ATOM 864 C CA . GLN A 1 107 ? 7.955 -13.444 5.898 1.00 92.00 107 GLN A CA 1
ATOM 865 C C . GLN A 1 107 ? 8.889 -14.353 5.086 1.00 92.00 107 GLN A C 1
ATOM 867 O O . GLN A 1 107 ? 9.679 -15.098 5.664 1.00 92.00 107 GLN A O 1
ATOM 872 N N . THR A 1 108 ? 8.811 -14.305 3.755 1.00 90.31 108 THR A N 1
ATOM 873 C CA . THR A 1 108 ? 9.712 -15.059 2.864 1.00 90.31 108 THR A CA 1
ATOM 874 C C . THR A 1 108 ? 10.990 -14.308 2.498 1.00 90.31 108 THR A C 1
ATOM 876 O O . THR A 1 108 ? 11.861 -14.879 1.847 1.00 90.31 108 THR A O 1
ATOM 879 N N . GLY A 1 109 ? 11.106 -13.028 2.869 1.00 88.62 109 GLY A N 1
ATOM 880 C CA . GLY A 1 109 ? 12.188 -12.157 2.407 1.00 88.62 109 GLY A CA 1
ATOM 881 C C . GLY A 1 109 ? 12.129 -11.827 0.908 1.00 88.62 109 GLY A C 1
ATOM 882 O O . GLY A 1 109 ? 13.132 -11.406 0.334 1.00 88.62 109 GLY A O 1
ATOM 883 N N . ASN A 1 110 ? 10.980 -12.036 0.257 1.00 88.38 110 ASN A N 1
ATOM 884 C CA . ASN A 1 110 ? 10.794 -11.836 -1.179 1.00 88.38 110 ASN A CA 1
ATOM 885 C C . ASN A 1 110 ? 10.138 -10.480 -1.451 1.00 88.38 110 ASN A C 1
ATOM 887 O O . ASN A 1 110 ? 8.925 -10.369 -1.594 1.00 88.38 110 ASN A O 1
ATOM 891 N N . TYR A 1 111 ? 10.945 -9.428 -1.519 1.00 87.38 111 TYR A N 1
ATOM 892 C CA . TYR A 1 111 ? 10.434 -8.057 -1.618 1.00 87.38 111 TYR A CA 1
ATOM 893 C C . TYR A 1 111 ? 10.205 -7.576 -3.059 1.00 87.38 111 TYR A C 1
ATOM 895 O O . TYR A 1 111 ? 9.624 -6.513 -3.275 1.00 87.38 111 TYR A O 1
ATOM 903 N N . ILE A 1 112 ? 10.647 -8.341 -4.063 1.00 88.88 112 ILE A N 1
ATOM 904 C CA . ILE A 1 112 ? 10.642 -7.907 -5.463 1.00 88.88 112 ILE A CA 1
ATOM 905 C C . ILE A 1 112 ? 9.246 -8.088 -6.066 1.00 88.88 112 ILE A C 1
ATOM 907 O O . ILE A 1 112 ? 8.799 -9.205 -6.326 1.00 88.88 112 ILE A O 1
ATOM 911 N N . GLY A 1 113 ? 8.565 -6.968 -6.327 1.00 88.25 113 GLY A N 1
ATOM 912 C CA . GLY A 1 113 ? 7.215 -6.949 -6.899 1.00 88.25 113 GLY A CA 1
ATOM 913 C C . GLY A 1 113 ? 6.131 -7.419 -5.924 1.00 88.25 113 GLY A C 1
ATOM 914 O O . GLY A 1 113 ? 5.019 -7.743 -6.347 1.00 88.25 113 GLY A O 1
ATOM 915 N N . ALA A 1 114 ? 6.448 -7.451 -4.626 1.00 91.94 114 ALA A N 1
ATOM 916 C CA . ALA A 1 114 ? 5.627 -8.038 -3.570 1.00 91.94 114 ALA A CA 1
ATOM 917 C C . ALA A 1 114 ? 4.233 -7.408 -3.437 1.00 91.94 114 ALA A C 1
ATOM 919 O O . ALA A 1 114 ? 3.283 -8.093 -3.061 1.00 91.94 114 ALA A O 1
ATOM 920 N N . ILE A 1 115 ? 4.088 -6.125 -3.770 1.00 93.44 115 ILE A N 1
ATOM 921 C CA . ILE A 1 115 ? 2.827 -5.382 -3.626 1.00 93.44 115 ILE A CA 1
ATOM 922 C C . ILE A 1 115 ? 2.166 -5.025 -4.966 1.00 93.44 115 ILE A C 1
ATOM 924 O O . ILE A 1 115 ? 1.296 -4.156 -5.030 1.00 93.44 115 ILE A O 1
ATOM 928 N N . GLY A 1 116 ? 2.563 -5.681 -6.062 1.00 91.50 116 GLY A N 1
ATOM 929 C CA . GLY A 1 116 ? 1.890 -5.511 -7.350 1.00 91.50 116 GLY A CA 1
ATOM 930 C C . GLY A 1 116 ? 0.406 -5.892 -7.266 1.00 91.50 116 GLY A C 1
ATOM 931 O O . GLY A 1 116 ? 0.034 -6.786 -6.515 1.00 91.50 116 GLY A O 1
ATOM 932 N N . LEU A 1 117 ? -0.458 -5.272 -8.082 1.00 91.19 117 LEU A N 1
ATOM 933 C CA . LEU A 1 117 ? -1.921 -5.475 -8.004 1.00 91.19 117 LEU A CA 1
ATOM 934 C C . LEU A 1 117 ? -2.372 -6.936 -8.167 1.00 91.19 117 LEU A C 1
ATOM 936 O O . LEU A 1 117 ? -3.462 -7.289 -7.736 1.00 91.19 117 LEU A O 1
ATOM 940 N N . VAL A 1 118 ? -1.550 -7.772 -8.805 1.00 89.94 118 VAL A N 1
ATOM 941 C CA . VAL A 1 118 ? -1.796 -9.209 -9.010 1.00 89.94 118 VAL A CA 1
ATOM 942 C C . VAL A 1 118 ? -0.905 -10.103 -8.145 1.00 89.94 118 VAL A C 1
ATOM 944 O O . VAL A 1 118 ? -0.910 -11.321 -8.327 1.00 89.94 118 VAL A O 1
ATOM 947 N N . ALA A 1 119 ? -0.119 -9.524 -7.236 1.00 92.25 119 ALA A N 1
ATOM 948 C CA . ALA A 1 119 ? 0.758 -10.271 -6.350 1.00 92.25 119 ALA A CA 1
ATOM 949 C C . ALA A 1 119 ? -0.066 -11.157 -5.412 1.00 92.25 119 ALA A C 1
ATOM 951 O O . ALA A 1 119 ? -1.085 -10.750 -4.845 1.00 92.25 119 ALA A O 1
ATOM 952 N N . LYS A 1 120 ? 0.376 -12.403 -5.254 1.00 92.62 120 LYS A N 1
ATOM 953 C CA . LYS A 1 120 ? -0.224 -13.327 -4.301 1.00 92.62 120 LYS A CA 1
ATOM 954 C C . LYS A 1 120 ? 0.058 -12.844 -2.883 1.00 92.62 120 LYS A C 1
ATOM 956 O O . LYS A 1 120 ? 1.199 -12.538 -2.551 1.00 92.62 120 LYS A O 1
ATOM 961 N N . GLY A 1 121 ? -0.978 -12.813 -2.049 1.00 94.44 121 GLY A N 1
ATOM 962 C CA . GLY A 1 121 ? -0.854 -12.297 -0.685 1.00 94.44 121 GLY A CA 1
ATOM 963 C C . GLY A 1 121 ? -0.933 -10.774 -0.586 1.00 94.44 121 GLY A C 1
ATOM 964 O O . GLY A 1 121 ? -0.607 -10.227 0.463 1.00 94.44 121 GLY A O 1
ATOM 965 N N . LEU A 1 122 ? -1.380 -10.078 -1.633 1.00 96.31 122 LEU A N 1
ATOM 966 C CA . LEU A 1 122 ? -1.589 -8.638 -1.551 1.00 96.31 122 LEU A CA 1
ATOM 967 C C . LEU A 1 122 ? -2.599 -8.282 -0.443 1.00 96.31 122 LEU A C 1
ATOM 969 O O . LEU A 1 122 ? -3.671 -8.885 -0.345 1.00 96.31 122 LEU A O 1
ATOM 973 N N . GLN A 1 123 ? -2.249 -7.272 0.349 1.00 97.38 123 GLN A N 1
ATOM 974 C CA . GLN A 1 123 ? -3.094 -6.583 1.318 1.00 97.38 123 GLN A CA 1
ATOM 975 C C . GLN A 1 123 ? -3.137 -5.092 0.961 1.00 97.38 123 GLN A C 1
ATOM 977 O O . GLN A 1 123 ? -2.143 -4.516 0.517 1.00 97.38 123 GLN A O 1
ATOM 982 N N . ILE A 1 124 ? -4.292 -4.461 1.142 1.00 98.00 124 ILE A N 1
ATOM 983 C CA . ILE A 1 124 ? -4.493 -3.027 0.945 1.00 98.00 124 ILE A CA 1
ATOM 984 C C . ILE A 1 124 ? -5.186 -2.471 2.181 1.00 98.00 124 ILE A C 1
ATOM 986 O O . ILE A 1 124 ? -6.274 -2.924 2.538 1.00 98.00 124 ILE A O 1
ATOM 990 N N . PHE A 1 125 ? -4.575 -1.459 2.786 1.00 98.38 125 PHE A N 1
ATOM 991 C CA . PHE A 1 125 ? -5.067 -0.778 3.976 1.00 98.38 125 PHE A CA 1
ATOM 992 C C . PHE A 1 125 ? -5.472 0.647 3.624 1.00 98.38 125 PHE A C 1
ATOM 994 O O . PHE A 1 125 ? -4.674 1.415 3.079 1.00 98.38 125 PHE A O 1
ATOM 1001 N N . TYR A 1 126 ? -6.714 1.010 3.936 1.00 98.25 126 TYR A N 1
ATOM 1002 C CA . TYR A 1 126 ? -7.229 2.348 3.678 1.00 98.25 126 TYR A CA 1
ATOM 1003 C C . TYR A 1 126 ? -8.031 2.878 4.879 1.00 98.25 126 TYR A C 1
ATOM 1005 O O . TYR A 1 126 ? -9.196 2.503 5.052 1.00 98.25 126 TYR A O 1
ATOM 1013 N N . PRO A 1 127 ? -7.432 3.734 5.731 1.00 97.88 127 PRO A N 1
ATOM 1014 C CA . PRO A 1 127 ? -8.136 4.357 6.844 1.00 97.88 127 PRO A CA 1
ATOM 1015 C C . PRO A 1 127 ? -9.127 5.396 6.310 1.00 97.88 127 PRO A C 1
ATOM 1017 O O . PRO A 1 127 ? -8.745 6.347 5.625 1.00 97.88 127 PRO A O 1
ATOM 1020 N N . ILE A 1 128 ? -10.407 5.204 6.633 1.00 96.88 128 ILE A N 1
ATOM 1021 C CA . ILE A 1 128 ? -11.510 6.096 6.230 1.00 96.88 128 ILE A CA 1
ATOM 1022 C C . ILE A 1 128 ? -12.089 6.881 7.411 1.00 96.88 128 ILE A C 1
ATOM 1024 O O . ILE A 1 128 ? -12.885 7.796 7.218 1.00 96.88 128 ILE A O 1
ATOM 1028 N N . HIS A 1 129 ? -11.693 6.517 8.630 1.00 97.38 129 HIS A N 1
ATOM 1029 C CA . HIS A 1 129 ? -12.069 7.159 9.882 1.00 97.38 129 HIS A CA 1
ATOM 1030 C C . HIS A 1 129 ? -10.994 6.847 10.943 1.00 97.38 129 HIS A C 1
ATOM 1032 O O . HIS A 1 129 ? -10.418 5.757 10.883 1.00 97.38 129 HIS A O 1
ATOM 1038 N N . PRO A 1 130 ? -10.791 7.691 11.974 1.00 97.69 130 PRO A N 1
ATOM 1039 C CA . PRO A 1 130 ? -9.912 7.399 13.121 1.00 97.69 130 PRO A CA 1
ATOM 1040 C C . PRO A 1 130 ? -10.138 6.031 13.791 1.00 97.69 130 PRO A C 1
ATOM 1042 O O . PRO A 1 130 ? -9.268 5.503 14.479 1.00 97.69 130 PRO A O 1
ATOM 1045 N N . ARG A 1 131 ? -11.318 5.435 13.584 1.00 97.62 131 ARG A N 1
ATOM 1046 C CA . ARG A 1 131 ? -11.748 4.153 14.168 1.00 97.62 131 ARG A CA 1
ATOM 1047 C C . ARG A 1 131 ? -12.102 3.067 13.148 1.00 97.62 131 ARG A C 1
ATOM 1049 O O . ARG A 1 131 ? -12.509 1.983 13.550 1.00 97.62 131 ARG A O 1
ATOM 1056 N N . LEU A 1 132 ? -11.988 3.348 11.847 1.00 97.56 132 LEU A N 1
ATOM 1057 C CA . LEU A 1 132 ? -12.423 2.424 10.798 1.00 97.56 132 LEU A CA 1
ATOM 1058 C C . LEU A 1 132 ? -11.445 2.412 9.625 1.00 97.56 132 LEU A C 1
ATOM 1060 O O . LEU A 1 132 ? -11.152 3.447 9.019 1.00 97.56 132 LEU A O 1
ATOM 1064 N N . MET A 1 133 ? -11.009 1.212 9.265 1.00 97.62 133 MET A N 1
ATOM 1065 C CA . MET A 1 133 ? -10.141 0.964 8.123 1.00 97.62 133 MET A CA 1
ATOM 1066 C C . MET A 1 133 ? -10.778 -0.061 7.190 1.00 97.62 133 MET A C 1
ATOM 1068 O O . MET A 1 133 ? -11.342 -1.062 7.631 1.00 97.62 133 MET A O 1
ATOM 1072 N N . ILE A 1 134 ? -10.686 0.199 5.888 1.00 96.94 134 ILE A N 1
ATOM 1073 C CA . ILE A 1 134 ? -10.999 -0.785 4.857 1.00 96.94 134 ILE A CA 1
ATOM 1074 C C . ILE A 1 134 ? -9.756 -1.635 4.625 1.00 96.94 134 ILE A C 1
ATOM 1076 O O . ILE A 1 134 ? -8.679 -1.094 4.363 1.00 96.94 134 ILE A O 1
ATOM 1080 N N . CYS A 1 135 ? -9.933 -2.951 4.663 1.00 96.44 135 CYS A N 1
ATOM 1081 C CA . CYS A 1 135 ? -8.900 -3.927 4.358 1.00 96.44 135 CYS A CA 1
ATOM 1082 C C . CYS A 1 135 ? -9.332 -4.736 3.132 1.00 96.44 135 CYS A C 1
ATOM 1084 O O . CYS A 1 135 ? -10.316 -5.479 3.199 1.00 96.44 135 CYS A O 1
ATOM 1086 N N . LEU A 1 136 ? -8.600 -4.609 2.021 1.00 95.44 136 LEU A N 1
ATOM 1087 C CA . LEU A 1 136 ? -8.673 -5.586 0.931 1.00 95.44 136 LEU A CA 1
ATOM 1088 C C . LEU A 1 136 ? -7.540 -6.590 1.097 1.00 95.44 136 LEU A C 1
ATOM 1090 O O . LEU A 1 136 ? -6.417 -6.186 1.376 1.00 95.44 136 LEU A O 1
ATOM 1094 N N . TYR A 1 137 ? -7.800 -7.880 0.923 1.00 95.38 137 TYR A N 1
ATOM 1095 C CA . TYR A 1 137 ? -6.762 -8.894 1.109 1.00 95.38 137 TYR A CA 1
ATOM 1096 C C . TYR A 1 137 ? -7.023 -10.165 0.309 1.00 95.38 137 TYR A C 1
ATOM 1098 O O . TYR A 1 137 ? -8.153 -10.489 -0.056 1.00 95.38 137 TYR A O 1
ATOM 1106 N N . ASP A 1 138 ? -5.953 -10.909 0.044 1.00 94.75 138 ASP A N 1
ATOM 1107 C CA . ASP A 1 138 ? -6.032 -12.226 -0.574 1.00 94.75 138 ASP A CA 1
ATOM 1108 C C . ASP A 1 138 ? -6.541 -13.272 0.441 1.00 94.75 138 ASP A C 1
ATOM 1110 O O . ASP A 1 138 ? -5.766 -13.821 1.225 1.00 94.75 138 ASP A O 1
ATOM 1114 N N . SER A 1 139 ? -7.833 -13.608 0.396 1.00 92.62 139 SER A N 1
ATOM 1115 C CA . SER A 1 139 ? -8.463 -14.585 1.307 1.00 92.62 139 SER A CA 1
ATOM 1116 C C . SER A 1 139 ? -8.038 -16.044 1.107 1.00 92.62 139 SER A C 1
ATOM 1118 O O . SER A 1 139 ? -8.367 -16.926 1.908 1.00 92.62 139 SER A O 1
ATOM 1120 N N . LYS A 1 140 ? -7.275 -16.335 0.043 1.00 92.06 140 LYS A N 1
ATOM 1121 C CA . LYS A 1 140 ? -6.606 -17.636 -0.112 1.00 92.06 140 LYS A CA 1
ATOM 1122 C C . LYS A 1 140 ? -5.274 -17.687 0.630 1.00 92.06 140 LYS A C 1
ATOM 1124 O O . LYS A 1 140 ? -4.727 -18.776 0.776 1.00 92.06 140 LYS A O 1
ATOM 1129 N N . VAL A 1 141 ? -4.741 -16.540 1.040 1.00 95.19 141 VAL A N 1
ATOM 1130 C CA . VAL A 1 141 ? -3.473 -16.419 1.766 1.00 95.19 141 VAL A CA 1
ATOM 1131 C C . VAL A 1 141 ? -3.711 -16.111 3.235 1.00 95.19 141 VAL A C 1
ATOM 1133 O O . VAL A 1 141 ? -3.027 -16.702 4.066 1.00 95.19 141 VAL A O 1
ATOM 1136 N N . TYR A 1 142 ? -4.687 -15.261 3.551 1.00 94.88 142 TYR A N 1
ATOM 1137 C CA . TYR A 1 142 ? -4.963 -14.845 4.921 1.00 94.88 142 TYR A CA 1
ATOM 1138 C C . TYR A 1 142 ? -6.385 -15.182 5.354 1.00 94.88 142 TYR A C 1
ATOM 1140 O O . TYR A 1 142 ? -7.326 -15.053 4.568 1.00 94.88 142 TYR A O 1
ATOM 1148 N N . ASP A 1 143 ? -6.529 -15.575 6.613 1.00 93.00 143 ASP A N 1
ATOM 1149 C CA . ASP A 1 143 ? -7.782 -15.490 7.351 1.00 93.00 143 ASP A CA 1
ATOM 1150 C C . ASP A 1 143 ? -7.831 -14.145 8.082 1.00 93.00 143 ASP A C 1
ATOM 1152 O O . ASP A 1 143 ? -6.801 -13.617 8.509 1.00 93.00 143 ASP A O 1
ATOM 1156 N N . PHE A 1 144 ? -9.033 -13.579 8.191 1.00 91.12 144 PHE A N 1
ATOM 1157 C CA . PHE A 1 144 ? -9.266 -12.281 8.817 1.00 91.12 144 PHE A CA 1
ATOM 1158 C C . PHE A 1 144 ? -10.179 -12.429 10.033 1.00 91.12 144 PHE A C 1
ATOM 1160 O O . PHE A 1 144 ? -11.317 -12.883 9.882 1.00 91.12 144 PHE A O 1
ATOM 1167 N N . GLY A 1 145 ? -9.692 -12.032 11.212 1.00 83.31 145 GLY A N 1
ATOM 1168 C CA . GLY A 1 145 ? -10.460 -12.005 12.464 1.00 83.31 145 GLY A CA 1
ATOM 1169 C C . GLY A 1 145 ? -11.165 -13.321 12.795 1.00 83.31 145 GLY A C 1
ATOM 1170 O O . GLY A 1 145 ? -12.376 -13.314 13.026 1.00 83.31 145 GLY A O 1
ATOM 1171 N N . ASP A 1 146 ? -10.441 -14.440 12.711 1.00 75.19 146 ASP A N 1
ATOM 1172 C CA . ASP A 1 146 ? -10.937 -15.802 12.970 1.00 75.19 146 ASP A CA 1
ATOM 1173 C C . ASP A 1 146 ? -12.212 -16.190 12.196 1.00 75.19 146 ASP A C 1
ATOM 1175 O O . ASP A 1 146 ? -13.027 -16.993 12.647 1.00 75.19 146 ASP A O 1
ATOM 1179 N N . GLY A 1 147 ? -12.403 -15.625 11.000 1.00 64.25 147 GLY A N 1
ATOM 1180 C CA . GLY A 1 147 ? -13.541 -15.949 10.137 1.00 64.25 147 GLY A CA 1
ATOM 1181 C C . GLY A 1 147 ? -14.794 -15.107 10.385 1.00 64.25 147 GLY A C 1
ATOM 1182 O O . GLY A 1 147 ? -15.851 -15.434 9.842 1.00 64.25 147 GLY A O 1
ATOM 1183 N N . CYS A 1 148 ? -14.700 -14.005 11.140 1.00 67.06 148 CYS A N 1
ATOM 1184 C CA . CYS A 1 148 ? -15.794 -13.042 11.274 1.00 67.06 148 CYS A CA 1
ATOM 1185 C C . CYS A 1 148 ? -16.311 -12.561 9.901 1.00 67.06 148 CYS A C 1
ATOM 1187 O O . CYS A 1 148 ? -15.559 -12.113 9.028 1.00 67.06 148 CYS A O 1
ATOM 1189 N N . GLU A 1 149 ? -17.631 -12.631 9.703 1.00 66.38 149 GLU A N 1
ATOM 1190 C CA . GLU A 1 149 ? -18.234 -12.498 8.371 1.00 66.38 149 GLU A CA 1
ATOM 1191 C C . GLU A 1 149 ? -18.221 -11.082 7.785 1.00 66.38 149 GLU A C 1
ATOM 1193 O O . GLU A 1 149 ? -18.408 -10.954 6.579 1.00 66.38 149 GLU A O 1
ATOM 1198 N N . ASN A 1 150 ? -18.018 -10.017 8.570 1.00 70.00 150 ASN A N 1
ATOM 1199 C CA . ASN A 1 150 ? -18.172 -8.639 8.068 1.00 70.00 150 ASN A CA 1
ATOM 1200 C C . ASN A 1 150 ? -17.108 -7.658 8.580 1.00 70.00 150 ASN A C 1
ATOM 1202 O O . ASN A 1 150 ? -16.570 -6.869 7.797 1.00 70.00 150 ASN A O 1
ATOM 1206 N N . CYS A 1 151 ? -16.773 -7.716 9.867 1.00 82.44 151 CYS A N 1
ATOM 1207 C CA . CYS A 1 151 ? -15.770 -6.861 10.490 1.00 82.44 151 CYS A CA 1
ATOM 1208 C C . CYS A 1 151 ? -14.969 -7.633 11.541 1.00 82.44 151 CYS A C 1
ATOM 1210 O O . CYS A 1 151 ? -15.451 -8.613 12.100 1.00 82.44 151 CYS A O 1
ATOM 1212 N N . CYS A 1 152 ? -13.748 -7.174 11.792 1.00 90.69 152 CYS A N 1
ATOM 1213 C CA . CYS A 1 152 ? -12.923 -7.583 12.923 1.00 90.69 152 CYS A CA 1
ATOM 1214 C C . CYS A 1 152 ? -12.598 -6.330 13.731 1.00 90.69 152 CYS A C 1
ATOM 1216 O O . CYS A 1 152 ? -12.556 -5.230 13.171 1.00 90.69 152 CYS A O 1
ATOM 1218 N N . SER A 1 153 ? -12.381 -6.483 15.029 1.00 93.88 153 SER A N 1
ATOM 1219 C CA . SER A 1 153 ? -11.908 -5.409 15.888 1.00 93.88 153 SER A CA 1
ATOM 1220 C C . SER A 1 153 ? -10.519 -5.704 16.424 1.00 93.88 153 SER A C 1
ATOM 1222 O O . SER A 1 153 ? -10.203 -6.854 16.710 1.00 93.88 153 SER A O 1
ATOM 1224 N N . THR A 1 154 ? -9.736 -4.652 16.631 1.00 95.44 154 THR A N 1
ATOM 1225 C CA . THR A 1 154 ? -8.494 -4.712 17.403 1.00 95.44 154 THR A CA 1
ATOM 1226 C C . THR A 1 154 ? -8.530 -3.708 18.551 1.00 95.44 154 THR A C 1
ATOM 1228 O O . THR A 1 154 ? -9.023 -2.587 18.399 1.00 95.44 154 THR A O 1
ATOM 1231 N N . GLU A 1 155 ? -7.989 -4.117 19.694 1.00 96.75 155 GLU A N 1
ATOM 1232 C CA . GLU A 1 155 ? -7.702 -3.267 20.854 1.00 96.75 155 GLU A CA 1
ATOM 1233 C C . GLU A 1 155 ? -6.193 -2.988 21.002 1.00 96.75 155 GLU A C 1
ATOM 1235 O O . GLU A 1 155 ? -5.779 -2.248 21.897 1.00 96.75 155 GLU A O 1
ATOM 1240 N N . SER A 1 156 ? -5.359 -3.546 20.116 1.00 98.00 156 SER A N 1
ATOM 1241 C CA . SER A 1 156 ? -3.902 -3.463 20.200 1.00 98.00 156 SER A CA 1
ATOM 1242 C C . SER A 1 156 ? -3.385 -2.103 19.746 1.00 98.00 156 SER A C 1
ATOM 1244 O O . SER A 1 156 ? -3.456 -1.746 18.572 1.00 98.00 156 SER A O 1
ATOM 1246 N N . ILE A 1 157 ? -2.790 -1.352 20.673 1.00 98.06 157 ILE A N 1
ATOM 1247 C CA . ILE A 1 157 ? -2.119 -0.080 20.366 1.00 98.06 157 ILE A CA 1
ATOM 1248 C C . ILE A 1 157 ? -0.952 -0.299 19.396 1.00 98.06 157 ILE A C 1
ATOM 1250 O O . ILE A 1 157 ? -0.723 0.540 18.528 1.00 98.06 157 ILE A O 1
ATOM 1254 N N . GLU A 1 158 ? -0.239 -1.420 19.519 1.00 98.25 158 GLU A N 1
ATOM 1255 C CA . GLU A 1 158 ? 0.928 -1.725 18.687 1.00 98.25 158 GLU A CA 1
ATOM 1256 C C . GLU A 1 158 ? 0.535 -1.951 17.221 1.00 98.25 158 GLU A C 1
ATOM 1258 O O . GLU A 1 158 ? 1.142 -1.369 16.324 1.00 98.25 158 GLU A O 1
ATOM 1263 N N . GLU A 1 159 ? -0.542 -2.700 16.959 1.00 98.12 159 GLU A N 1
ATOM 1264 C CA . GLU A 1 159 ? -1.045 -2.887 15.590 1.00 98.12 159 GLU A CA 1
ATOM 1265 C C . GLU A 1 159 ? -1.447 -1.545 14.960 1.00 98.12 159 GLU A C 1
ATOM 1267 O O . GLU A 1 159 ? -1.110 -1.257 13.809 1.00 98.12 159 GLU A O 1
ATOM 1272 N N . ILE A 1 160 ? -2.123 -0.679 15.726 1.00 98.50 160 ILE A N 1
ATOM 1273 C CA . ILE A 1 160 ? -2.483 0.664 15.259 1.00 98.50 160 ILE A CA 1
ATOM 1274 C C . ILE A 1 160 ? -1.237 1.527 15.034 1.00 98.50 160 ILE A C 1
ATOM 1276 O O . ILE A 1 160 ? -1.181 2.270 14.052 1.00 98.50 160 ILE A O 1
ATOM 1280 N N . HIS A 1 161 ? -0.221 1.424 15.893 1.00 98.62 161 HIS A N 1
ATOM 1281 C CA . HIS A 1 161 ? 1.041 2.142 15.734 1.00 98.62 161 HIS A CA 1
ATOM 1282 C C . HIS A 1 161 ? 1.761 1.740 14.442 1.00 98.62 161 HIS A C 1
ATOM 1284 O O . HIS A 1 161 ? 2.179 2.620 13.688 1.00 98.62 161 HIS A O 1
ATOM 1290 N N . GLN A 1 162 ? 1.816 0.446 14.117 1.00 98.62 162 GLN A N 1
ATOM 1291 C CA . GLN A 1 162 ? 2.397 -0.040 12.863 1.00 98.62 162 GLN A CA 1
ATOM 1292 C C . GLN A 1 162 ? 1.582 0.392 11.638 1.00 98.62 162 GLN A C 1
ATOM 1294 O O . GLN A 1 162 ? 2.153 0.875 10.658 1.00 98.62 162 GLN A O 1
ATOM 1299 N N . LEU A 1 163 ? 0.248 0.311 11.696 1.00 98.62 163 LEU A N 1
ATOM 1300 C CA . LEU A 1 163 ? -0.633 0.783 10.619 1.00 98.62 163 LEU A CA 1
ATOM 1301 C C . LEU A 1 163 ? -0.502 2.299 10.382 1.00 98.62 163 LEU A C 1
ATOM 1303 O O . LEU A 1 163 ? -0.482 2.751 9.234 1.00 98.62 163 LEU A O 1
ATOM 1307 N N . ASN A 1 164 ? -0.344 3.090 11.444 1.00 98.69 164 ASN A N 1
ATOM 1308 C CA . ASN A 1 164 ? -0.025 4.515 11.346 1.00 98.69 164 ASN A CA 1
ATOM 1309 C C . ASN A 1 164 ? 1.385 4.738 10.775 1.00 98.69 164 ASN A C 1
ATOM 1311 O O . ASN A 1 164 ? 1.594 5.654 9.975 1.00 98.69 164 ASN A O 1
ATOM 1315 N N . GLY A 1 165 ? 2.341 3.874 11.120 1.00 98.44 165 GLY A N 1
ATOM 1316 C CA . GLY A 1 165 ? 3.687 3.866 10.550 1.00 98.44 165 GLY A CA 1
ATOM 1317 C C . GLY A 1 165 ? 3.656 3.676 9.037 1.00 98.44 165 GLY A C 1
ATOM 1318 O O . GLY A 1 165 ? 4.289 4.431 8.299 1.00 98.44 165 GLY A O 1
ATOM 1319 N N . LEU A 1 166 ? 2.824 2.752 8.551 1.00 98.25 166 LEU A N 1
ATOM 1320 C CA . LEU A 1 166 ? 2.594 2.557 7.122 1.00 98.25 166 LEU A CA 1
ATOM 1321 C C . LEU A 1 166 ? 2.006 3.799 6.437 1.00 98.25 166 LEU A C 1
ATOM 1323 O O . LEU A 1 166 ? 2.390 4.101 5.308 1.00 98.25 166 LEU A O 1
ATOM 1327 N N . GLN A 1 167 ? 1.123 4.555 7.098 1.00 98.19 167 GLN A N 1
ATOM 1328 C CA . GLN A 1 167 ? 0.620 5.830 6.564 1.00 98.19 167 GLN A CA 1
ATOM 1329 C C . GLN A 1 167 ? 1.732 6.872 6.442 1.00 98.19 167 GLN A C 1
ATOM 1331 O O . GLN A 1 167 ? 1.813 7.564 5.426 1.00 98.19 167 GLN A O 1
ATOM 1336 N N . LEU A 1 168 ? 2.629 6.956 7.428 1.00 97.88 168 LEU A N 1
ATOM 1337 C CA . LEU A 1 168 ? 3.798 7.829 7.346 1.00 97.88 168 LEU A CA 1
ATOM 1338 C C . LEU A 1 168 ? 4.750 7.390 6.230 1.00 97.88 168 LEU A C 1
ATOM 1340 O O . LEU A 1 168 ? 5.228 8.227 5.469 1.00 97.88 168 LEU A O 1
ATOM 1344 N N . ILE A 1 169 ? 5.041 6.098 6.106 1.00 97.12 169 ILE A N 1
ATOM 1345 C CA . ILE A 1 169 ? 5.931 5.576 5.063 1.00 97.12 169 ILE A CA 1
ATOM 1346 C C . ILE A 1 169 ? 5.326 5.812 3.679 1.00 97.12 169 ILE A C 1
ATOM 1348 O O . ILE A 1 169 ? 6.027 6.192 2.738 1.00 97.12 169 ILE A O 1
ATOM 1352 N N . ASN A 1 170 ? 4.014 5.616 3.548 1.00 96.25 170 ASN A N 1
ATOM 1353 C CA . ASN A 1 170 ? 3.343 5.755 2.273 1.00 96.25 170 ASN A CA 1
ATOM 1354 C C . ASN A 1 170 ? 3.078 7.210 1.879 1.00 96.25 170 ASN A C 1
ATOM 1356 O O . ASN A 1 170 ? 2.929 7.471 0.689 1.00 96.25 170 ASN A O 1
ATOM 1360 N N . SER A 1 171 ? 3.053 8.160 2.810 1.00 96.12 171 SER A N 1
ATOM 1361 C CA . SER A 1 171 ? 2.800 9.559 2.469 1.00 96.12 171 SER A CA 1
ATOM 1362 C C . SER A 1 171 ? 3.914 10.171 1.613 1.00 96.12 171 SER A C 1
ATOM 1364 O O . SER A 1 171 ? 5.069 9.741 1.634 1.00 96.12 171 SER A O 1
ATOM 1366 N N . LYS A 1 172 ? 3.584 11.197 0.826 1.00 94.81 172 LYS A N 1
ATOM 1367 C CA . LYS A 1 172 ? 4.587 12.024 0.142 1.00 94.81 172 LYS A CA 1
ATOM 1368 C C . LYS A 1 172 ? 5.185 13.006 1.136 1.00 94.81 172 LYS A C 1
ATOM 1370 O O . LYS A 1 172 ? 6.391 13.005 1.382 1.00 94.81 172 LYS A O 1
ATOM 1375 N N . SER A 1 173 ? 4.317 13.826 1.714 1.00 95.25 173 SER A N 1
ATOM 1376 C CA . SER A 1 173 ? 4.697 15.019 2.466 1.00 95.25 173 SER A CA 1
ATOM 1377 C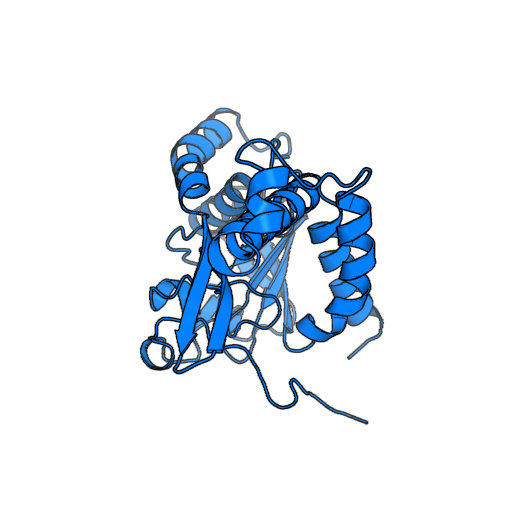 C . SER A 1 173 ? 3.891 15.243 3.740 1.00 95.25 173 SER A C 1
ATOM 1379 O O . SER A 1 173 ? 4.386 15.918 4.638 1.00 95.25 173 SER A O 1
ATOM 1381 N N . GLN A 1 174 ? 2.670 14.712 3.827 1.00 96.25 174 GLN A N 1
ATOM 1382 C CA . GLN A 1 174 ? 1.738 15.049 4.902 1.00 96.25 174 GLN A CA 1
ATOM 1383 C C . GLN A 1 174 ? 1.051 13.813 5.479 1.00 96.25 174 GLN A C 1
ATOM 1385 O O . GLN A 1 174 ? 0.631 12.914 4.750 1.00 96.25 174 GLN A O 1
ATOM 1390 N N . VAL A 1 175 ? 0.901 13.817 6.802 1.00 97.12 175 VAL A N 1
ATOM 1391 C CA . VAL A 1 175 ? 0.018 12.921 7.555 1.00 97.12 175 VAL A CA 1
ATOM 1392 C C . VAL A 1 175 ? -1.091 13.750 8.204 1.00 97.12 175 VAL A C 1
ATOM 1394 O O . VAL A 1 175 ? -0.873 14.910 8.554 1.00 97.12 175 VAL A O 1
ATOM 1397 N N . PHE A 1 176 ? -2.278 13.168 8.340 1.00 97.06 176 PHE A N 1
ATOM 1398 C CA . PHE A 1 176 ? -3.486 13.818 8.844 1.00 97.06 176 PHE A CA 1
ATOM 1399 C C . PHE A 1 176 ? -4.044 13.040 10.031 1.00 97.06 176 PHE A C 1
ATOM 1401 O O . PHE A 1 176 ? -4.214 11.823 9.950 1.00 97.06 176 PHE A O 1
ATOM 1408 N N . PHE A 1 177 ? -4.351 13.745 11.110 1.00 96.62 177 PHE A N 1
ATOM 1409 C CA . PHE A 1 177 ? -4.855 13.188 12.359 1.00 96.62 177 PHE A CA 1
ATOM 1410 C C . PHE A 1 177 ? -5.762 14.202 13.060 1.00 96.62 177 PHE A C 1
ATOM 1412 O O . PHE A 1 177 ? -5.698 15.395 12.759 1.00 96.62 177 PHE A O 1
ATOM 1419 N N . ASP A 1 178 ? -6.626 13.715 13.948 1.00 92.62 178 ASP A N 1
ATOM 1420 C CA . ASP A 1 178 ? -7.512 14.553 14.758 1.00 92.62 178 ASP A CA 1
ATOM 1421 C C . ASP A 1 178 ? -6.829 15.030 16.054 1.00 92.62 178 ASP A C 1
ATOM 1423 O O . ASP A 1 178 ? -5.690 14.668 16.361 1.00 92.62 178 ASP A O 1
ATOM 1427 N N . GLU A 1 179 ? -7.531 15.862 16.821 1.00 93.75 179 GLU A N 1
ATOM 1428 C CA . GLU A 1 179 ? -7.050 16.454 18.070 1.00 93.75 179 GLU A CA 1
ATOM 1429 C C . GLU A 1 179 ? -6.748 15.448 19.191 1.00 93.75 179 GLU A C 1
ATOM 1431 O O . GLU A 1 179 ? -6.123 15.821 20.185 1.00 93.75 179 GLU A O 1
ATOM 1436 N N . SER A 1 180 ? -7.168 14.186 19.061 1.00 94.62 180 SER A N 1
ATOM 1437 C CA . SER A 1 180 ? -6.865 13.155 20.056 1.00 94.62 180 SER A CA 1
ATOM 1438 C C . SER A 1 180 ? -5.439 12.607 19.932 1.00 94.62 180 SER A C 1
ATOM 1440 O O . SER A 1 180 ? -4.950 11.964 20.862 1.00 94.62 180 SER A O 1
ATOM 1442 N N . ILE A 1 181 ? -4.736 12.900 18.830 1.00 96.44 181 ILE A N 1
ATOM 1443 C CA . ILE A 1 181 ? -3.318 12.574 18.659 1.00 96.44 181 ILE A CA 1
ATOM 1444 C C . ILE A 1 181 ? -2.429 13.726 19.128 1.00 96.44 181 ILE A C 1
ATOM 1446 O O . ILE A 1 181 ? -2.517 14.858 18.650 1.00 96.44 181 ILE A O 1
ATOM 1450 N N . SER A 1 182 ? -1.502 13.406 20.031 1.00 96.06 182 SER A N 1
ATOM 1451 C CA . SER A 1 182 ? -0.508 14.355 20.520 1.00 96.06 182 SER A CA 1
ATOM 1452 C C . SER A 1 182 ? 0.636 14.562 19.523 1.00 96.06 182 SER A C 1
ATOM 1454 O O . SER A 1 182 ? 0.982 13.694 18.716 1.00 96.06 182 SER A O 1
ATOM 1456 N N . LYS A 1 183 ? 1.287 15.724 19.611 1.00 94.50 183 LYS A N 1
ATOM 1457 C CA . LYS A 1 183 ? 2.477 16.027 18.807 1.00 94.50 183 LYS A CA 1
ATOM 1458 C C . LYS A 1 183 ? 3.648 15.106 19.165 1.00 94.50 183 LYS A C 1
ATOM 1460 O O . LYS A 1 183 ? 4.456 14.756 18.301 1.00 94.50 183 LYS A O 1
ATOM 1465 N N . GLU A 1 184 ? 3.734 14.717 20.431 1.00 97.31 184 GLU A N 1
ATOM 1466 C CA . GLU A 1 184 ? 4.736 13.800 20.963 1.00 97.31 184 GLU A CA 1
ATOM 1467 C C . GLU A 1 184 ? 4.625 12.439 20.270 1.00 97.31 184 GLU A C 1
ATOM 1469 O O . GLU A 1 184 ? 5.628 11.944 19.757 1.00 97.31 184 GLU A O 1
ATOM 1474 N N . TYR A 1 185 ? 3.406 11.905 20.129 1.00 98.06 185 TYR A N 1
ATOM 1475 C CA . TYR A 1 185 ? 3.172 10.653 19.408 1.00 98.06 185 TYR A CA 1
ATOM 1476 C C . TYR A 1 185 ? 3.596 10.741 17.937 1.00 98.06 185 TYR A C 1
ATOM 1478 O O . TYR A 1 185 ? 4.244 9.839 17.420 1.00 98.06 185 TYR A O 1
ATOM 1486 N N . VAL A 1 186 ? 3.287 11.839 17.241 1.00 97.06 186 VAL A N 1
ATOM 1487 C CA . VAL A 1 186 ? 3.692 12.010 15.829 1.00 97.06 186 VAL A CA 1
ATOM 1488 C C . VAL A 1 186 ? 5.216 12.077 15.684 1.00 97.06 186 VAL A C 1
ATOM 1490 O O . VAL A 1 186 ? 5.779 11.598 14.694 1.00 97.06 186 VAL A O 1
ATOM 1493 N N . THR A 1 187 ? 5.895 12.652 16.677 1.00 97.06 187 THR A N 1
ATOM 1494 C CA . THR A 1 187 ? 7.361 12.694 16.728 1.00 97.06 187 THR A CA 1
ATOM 1495 C C . THR A 1 187 ? 7.934 11.292 16.931 1.00 97.06 187 THR A C 1
ATOM 1497 O O . THR A 1 187 ? 8.847 10.900 16.209 1.00 97.06 187 THR A O 1
ATOM 1500 N N . GLU A 1 188 ? 7.366 10.511 17.850 1.00 97.88 188 GLU A N 1
ATOM 1501 C CA . GLU A 1 188 ? 7.723 9.105 18.069 1.00 97.88 188 GLU A CA 1
ATOM 1502 C C . GLU A 1 188 ? 7.486 8.251 16.818 1.00 97.88 188 GLU A C 1
ATOM 1504 O O . GLU A 1 188 ? 8.397 7.567 16.357 1.00 97.88 188 GLU A O 1
ATOM 1509 N N . LEU A 1 189 ? 6.309 8.375 16.198 1.00 97.88 189 LEU A N 1
ATOM 1510 C CA . LEU A 1 189 ? 5.968 7.710 14.942 1.00 97.88 189 LEU A CA 1
ATOM 1511 C C . LEU A 1 189 ? 7.003 8.012 13.851 1.00 97.88 189 LEU A C 1
ATOM 1513 O O . LEU A 1 189 ? 7.437 7.118 13.127 1.00 97.88 189 LEU A O 1
ATOM 1517 N N . SER A 1 190 ? 7.426 9.275 13.753 1.00 97.00 190 SER A N 1
ATOM 1518 C CA . SER A 1 190 ? 8.459 9.690 12.804 1.00 97.00 190 SER A CA 1
ATOM 1519 C C . SER A 1 190 ? 9.811 9.063 13.122 1.00 97.00 190 SER A C 1
ATOM 1521 O O . SER A 1 190 ? 10.454 8.522 12.226 1.00 97.00 190 SER A O 1
ATOM 1523 N N . ASN A 1 191 ? 10.226 9.075 14.388 1.00 97.50 191 ASN A N 1
ATOM 1524 C CA . ASN A 1 191 ? 11.490 8.474 14.810 1.00 97.50 191 ASN A CA 1
ATOM 1525 C C . ASN A 1 191 ? 11.533 6.964 14.538 1.00 97.50 191 ASN A C 1
ATOM 1527 O O . ASN A 1 191 ? 12.575 6.455 14.134 1.00 97.50 191 ASN A O 1
ATOM 1531 N N . HIS A 1 192 ? 10.412 6.262 14.717 1.00 97.38 192 HIS A N 1
ATOM 1532 C CA . HIS A 1 192 ? 10.323 4.828 14.454 1.00 97.38 192 HIS A CA 1
ATOM 1533 C C . HIS A 1 192 ? 10.289 4.499 12.960 1.00 97.38 192 HIS A C 1
ATOM 1535 O O . HIS A 1 192 ? 11.008 3.603 12.521 1.00 97.38 192 HIS A O 1
ATOM 1541 N N . PHE A 1 193 ? 9.479 5.204 12.162 1.00 97.88 193 PHE A N 1
ATOM 1542 C CA . PHE A 1 193 ? 9.140 4.728 10.817 1.00 97.88 193 PHE A CA 1
ATOM 1543 C C . PHE A 1 193 ? 9.811 5.470 9.651 1.00 97.88 193 PHE A C 1
ATOM 1545 O O . PHE A 1 193 ? 9.795 4.972 8.523 1.00 97.88 193 PHE A O 1
ATOM 1552 N N . LEU A 1 194 ? 10.429 6.636 9.873 1.00 94.69 194 LEU A N 1
ATOM 1553 C CA . LEU A 1 194 ? 10.951 7.460 8.773 1.00 94.69 194 LEU A CA 1
ATOM 1554 C C . LEU A 1 194 ? 12.075 6.772 7.979 1.00 94.69 194 LEU A C 1
ATOM 1556 O O . LEU A 1 194 ? 12.153 6.938 6.761 1.00 94.69 194 LEU A O 1
ATOM 1560 N N . GLU A 1 195 ? 12.918 5.973 8.636 1.00 95.12 195 GLU A N 1
ATOM 1561 C CA . GLU A 1 195 ? 14.021 5.255 7.980 1.00 95.12 195 GLU A CA 1
ATOM 1562 C C . GLU A 1 195 ? 13.529 4.210 6.964 1.00 95.12 195 GLU A C 1
ATOM 1564 O O . GLU A 1 195 ? 14.146 4.044 5.909 1.00 95.12 195 GLU A O 1
ATOM 1569 N N . TYR A 1 196 ? 12.367 3.589 7.194 1.00 95.31 196 TYR A N 1
ATOM 1570 C CA . TYR A 1 196 ? 11.789 2.607 6.267 1.00 95.31 196 TYR A CA 1
ATOM 1571 C C . TYR A 1 196 ? 11.367 3.220 4.929 1.00 95.31 196 TYR A C 1
ATOM 1573 O O . TYR A 1 196 ? 11.258 2.512 3.935 1.00 95.31 196 TYR A O 1
ATOM 1581 N N . ARG A 1 197 ? 11.201 4.545 4.828 1.00 90.81 197 ARG A N 1
ATOM 1582 C CA . ARG A 1 197 ? 10.982 5.186 3.519 1.00 90.81 197 ARG A CA 1
ATOM 1583 C C . ARG A 1 197 ? 12.149 4.975 2.557 1.00 90.81 197 ARG A C 1
ATOM 1585 O O . ARG A 1 197 ? 11.946 4.984 1.346 1.00 90.81 197 ARG A O 1
ATOM 1592 N N . LYS A 1 198 ? 13.368 4.814 3.080 1.00 86.94 198 LYS A N 1
ATOM 1593 C CA . LYS A 1 198 ? 14.596 4.691 2.281 1.00 86.94 198 LYS A CA 1
ATOM 1594 C C . LYS A 1 198 ? 14.814 3.277 1.738 1.00 86.94 198 LYS A C 1
ATOM 1596 O O . LYS A 1 198 ? 15.725 3.081 0.936 1.00 86.94 198 LYS A O 1
ATOM 1601 N N . THR A 1 199 ? 14.026 2.293 2.176 1.00 86.12 199 THR A N 1
ATOM 1602 C CA . THR A 1 199 ? 14.178 0.902 1.728 1.00 86.12 199 THR A CA 1
ATOM 1603 C C . THR A 1 199 ? 13.504 0.648 0.383 1.00 86.12 199 THR A C 1
ATOM 1605 O O . THR A 1 199 ? 13.936 -0.251 -0.334 1.00 86.12 199 THR A O 1
ATOM 1608 N N . ALA A 1 200 ? 12.536 1.488 -0.007 1.00 87.56 200 ALA A N 1
ATOM 1609 C CA . ALA A 1 200 ? 11.895 1.424 -1.315 1.00 87.56 200 ALA A CA 1
ATOM 1610 C C . ALA A 1 200 ? 12.895 1.680 -2.453 1.00 87.56 200 ALA A C 1
ATOM 1612 O O . ALA A 1 200 ? 13.625 2.676 -2.447 1.00 87.56 200 ALA A O 1
ATOM 1613 N N . LYS A 1 201 ? 12.906 0.813 -3.469 1.00 86.88 201 LYS A N 1
ATOM 1614 C CA . LYS A 1 201 ? 13.805 0.929 -4.626 1.00 86.88 201 LYS A CA 1
ATOM 1615 C C . LYS A 1 201 ? 13.114 0.515 -5.913 1.00 86.88 201 LYS A C 1
ATOM 1617 O O . LYS A 1 201 ? 12.437 -0.502 -5.979 1.00 86.88 201 LYS A O 1
ATOM 1622 N N . ASN A 1 202 ? 13.388 1.253 -6.983 1.00 86.00 202 ASN A N 1
ATOM 1623 C CA . ASN A 1 202 ? 13.062 0.817 -8.337 1.00 86.00 202 ASN A CA 1
ATOM 1624 C C . ASN A 1 202 ? 14.174 -0.099 -8.869 1.00 86.00 202 ASN A C 1
ATOM 1626 O O . ASN A 1 202 ? 15.349 0.273 -8.870 1.00 86.00 202 ASN A O 1
ATOM 1630 N N . ILE A 1 203 ? 13.804 -1.275 -9.366 1.00 86.50 203 ILE A N 1
ATOM 1631 C CA . ILE A 1 203 ? 14.711 -2.270 -9.936 1.00 86.50 203 ILE A CA 1
ATOM 1632 C C . ILE A 1 203 ? 14.509 -2.295 -11.445 1.00 86.50 203 ILE A C 1
ATOM 1634 O O . ILE A 1 203 ? 13.488 -2.765 -11.932 1.00 86.50 203 ILE A O 1
ATOM 1638 N N . ASN A 1 204 ? 15.519 -1.842 -12.186 1.00 85.38 204 ASN A N 1
ATOM 1639 C CA . ASN A 1 204 ? 15.518 -1.878 -13.646 1.00 85.38 204 ASN A CA 1
ATOM 1640 C C . ASN A 1 204 ? 16.827 -2.492 -14.133 1.00 85.38 204 ASN A C 1
ATOM 1642 O O . ASN A 1 204 ? 17.902 -1.940 -13.891 1.00 85.38 204 ASN A O 1
ATOM 1646 N N . LYS A 1 205 ? 16.750 -3.655 -14.780 1.00 83.50 205 LYS A N 1
ATOM 1647 C CA . LYS A 1 205 ? 17.922 -4.420 -15.227 1.00 83.50 205 LYS A CA 1
ATOM 1648 C C . LYS A 1 205 ? 17.699 -4.952 -16.633 1.00 83.50 205 LYS A C 1
ATOM 1650 O O . LYS A 1 205 ? 16.612 -5.417 -16.952 1.00 83.50 205 LYS A O 1
ATOM 1655 N N . VAL A 1 206 ? 18.737 -4.935 -17.465 1.00 84.31 206 VAL A N 1
ATOM 1656 C CA . VAL A 1 206 ? 18.704 -5.653 -18.743 1.00 84.31 206 VAL A CA 1
ATOM 1657 C C . VAL A 1 206 ? 19.231 -7.063 -18.520 1.00 84.31 206 VAL A C 1
ATOM 1659 O O . VAL A 1 206 ? 20.402 -7.252 -18.197 1.00 84.31 206 VAL A O 1
ATOM 1662 N N . ILE A 1 207 ? 18.355 -8.048 -18.682 1.00 87.44 207 ILE A N 1
ATOM 1663 C CA . ILE A 1 207 ? 18.682 -9.469 -18.617 1.00 87.44 207 ILE A CA 1
ATOM 1664 C C . ILE A 1 207 ? 19.008 -9.936 -20.032 1.00 87.44 207 ILE A C 1
ATOM 1666 O O . ILE A 1 207 ? 18.270 -9.665 -20.980 1.00 87.44 207 ILE A O 1
ATOM 1670 N N . ARG A 1 208 ? 20.131 -10.631 -20.191 1.00 86.19 208 ARG A N 1
ATOM 1671 C CA . ARG A 1 208 ? 20.540 -11.215 -21.470 1.00 86.19 208 ARG A CA 1
ATOM 1672 C C . ARG A 1 208 ? 20.292 -12.710 -21.410 1.00 86.19 208 ARG A C 1
ATOM 1674 O O . ARG A 1 208 ? 20.808 -13.375 -20.518 1.00 86.19 208 ARG A O 1
ATOM 1681 N N . GLN A 1 209 ? 19.510 -13.216 -22.351 1.00 87.88 209 GLN A N 1
ATOM 1682 C CA . GLN A 1 209 ? 19.261 -14.642 -22.494 1.00 87.88 209 GLN A CA 1
ATOM 1683 C C . GLN A 1 209 ? 19.458 -15.000 -23.963 1.00 87.88 209 GLN A C 1
ATOM 1685 O O . GLN A 1 209 ? 18.724 -14.527 -24.833 1.00 87.88 209 GLN A O 1
ATOM 1690 N N . GLU A 1 210 ? 20.496 -15.793 -24.228 1.00 87.12 210 GLU A N 1
ATOM 1691 C CA . GLU A 1 210 ? 20.955 -16.118 -25.581 1.00 87.12 210 GLU A CA 1
ATOM 1692 C C . GLU A 1 210 ? 21.196 -14.845 -26.422 1.00 87.12 210 GLU A C 1
ATOM 1694 O O . GLU A 1 210 ? 21.887 -13.924 -25.985 1.00 87.12 210 GLU A O 1
ATOM 1699 N N . ALA A 1 211 ? 20.616 -14.772 -27.624 1.00 86.31 211 ALA A N 1
ATOM 1700 C CA . ALA A 1 211 ? 20.695 -13.618 -28.516 1.00 86.31 211 ALA A CA 1
ATOM 1701 C C . ALA A 1 211 ? 19.688 -12.498 -28.177 1.00 86.31 211 ALA A C 1
ATOM 1703 O O . ALA A 1 211 ? 19.608 -11.506 -28.903 1.00 86.31 211 ALA A O 1
ATOM 1704 N N . ARG A 1 212 ? 18.889 -12.640 -27.108 1.00 87.19 212 ARG A N 1
ATOM 1705 C CA . ARG A 1 212 ? 17.821 -11.696 -26.752 1.00 87.19 212 ARG A CA 1
ATOM 1706 C C . ARG A 1 212 ? 18.177 -10.882 -25.512 1.00 87.19 212 ARG A C 1
ATOM 1708 O O . ARG A 1 212 ? 18.819 -11.357 -24.574 1.00 87.19 212 ARG A O 1
ATOM 1715 N N . LYS A 1 213 ? 17.718 -9.633 -25.508 1.00 87.19 213 LYS A N 1
ATOM 1716 C CA . LYS A 1 213 ? 17.779 -8.724 -24.362 1.00 87.19 213 LYS A CA 1
ATOM 1717 C C . LYS A 1 213 ? 16.363 -8.514 -23.839 1.00 87.19 213 LYS A C 1
ATOM 1719 O O . LYS A 1 213 ? 15.464 -8.204 -24.615 1.00 87.19 213 LYS A O 1
ATOM 1724 N N . PHE A 1 214 ? 16.189 -8.651 -22.535 1.00 87.44 214 PHE A N 1
ATOM 1725 C CA . PHE A 1 214 ? 14.946 -8.397 -21.823 1.00 87.44 214 PHE A CA 1
ATOM 1726 C C . PHE A 1 214 ? 15.164 -7.249 -20.852 1.00 87.44 214 PHE A C 1
ATOM 1728 O O . PHE A 1 214 ? 16.195 -7.188 -20.188 1.00 87.44 214 PHE A O 1
ATOM 1735 N N . LEU A 1 215 ? 14.197 -6.346 -20.750 1.00 86.56 215 LEU A N 1
ATOM 1736 C CA . LEU A 1 215 ? 14.187 -5.347 -19.693 1.00 86.56 215 LEU A CA 1
ATOM 1737 C C . LEU A 1 215 ? 13.338 -5.881 -18.541 1.00 86.56 215 LEU A C 1
ATOM 1739 O O . LEU A 1 215 ? 12.133 -6.064 -18.684 1.00 86.56 215 LEU A O 1
ATOM 1743 N N . PHE A 1 216 ? 13.982 -6.138 -17.411 1.00 87.25 216 PHE A N 1
ATOM 1744 C CA . PHE A 1 216 ? 13.323 -6.460 -16.159 1.00 87.25 216 PHE A CA 1
ATOM 1745 C C . PHE A 1 216 ? 13.044 -5.176 -15.384 1.00 87.25 216 PHE A C 1
ATOM 1747 O O . PHE A 1 216 ? 13.963 -4.392 -15.139 1.00 87.25 216 PHE A O 1
ATOM 1754 N N . MET A 1 217 ? 11.781 -4.990 -15.009 1.00 87.56 217 MET A N 1
ATOM 1755 C CA . MET A 1 217 ? 11.269 -3.820 -14.303 1.00 87.56 217 MET A CA 1
ATOM 1756 C C . MET A 1 217 ? 10.477 -4.291 -13.087 1.00 87.56 217 MET A C 1
ATOM 1758 O O . MET A 1 217 ? 9.536 -5.069 -13.235 1.00 87.56 217 MET A O 1
ATOM 1762 N N . SER A 1 218 ? 10.846 -3.822 -11.900 1.00 88.75 218 SER A N 1
ATOM 1763 C CA . SER A 1 218 ? 10.161 -4.134 -10.644 1.00 88.75 218 SER A CA 1
ATOM 1764 C C . SER A 1 218 ? 10.430 -3.054 -9.595 1.00 88.75 218 SER A C 1
ATOM 1766 O O . SER A 1 218 ? 11.217 -2.135 -9.820 1.00 88.75 218 SER A O 1
ATOM 1768 N N . SER A 1 219 ? 9.806 -3.181 -8.431 1.00 88.81 219 SER A N 1
ATOM 1769 C CA . SER A 1 219 ? 10.147 -2.454 -7.210 1.00 88.81 219 SER A CA 1
ATOM 1770 C C . SER A 1 219 ? 10.514 -3.424 -6.090 1.00 88.81 219 SER A C 1
ATOM 1772 O O . SER A 1 219 ? 10.145 -4.598 -6.129 1.00 88.81 219 SER A O 1
ATOM 1774 N N . GLU A 1 220 ? 11.276 -2.920 -5.129 1.00 89.94 220 GLU A N 1
ATOM 1775 C CA . GLU A 1 220 ? 11.354 -3.408 -3.756 1.00 89.94 220 GLU A CA 1
ATOM 1776 C C . GLU A 1 220 ? 10.643 -2.361 -2.896 1.00 89.94 220 GLU A C 1
ATOM 1778 O O . GLU A 1 220 ? 10.921 -1.167 -3.034 1.00 89.94 220 GLU A O 1
ATOM 1783 N N . ASP A 1 221 ? 9.703 -2.793 -2.065 1.00 85.56 221 ASP A N 1
ATOM 1784 C CA . ASP A 1 221 ? 8.820 -1.910 -1.305 1.00 85.56 221 ASP A CA 1
ATOM 1785 C C . ASP A 1 221 ? 9.149 -1.945 0.197 1.00 85.56 221 ASP A C 1
ATOM 1787 O O . ASP A 1 221 ? 9.778 -2.901 0.661 1.00 85.56 221 ASP A O 1
ATOM 1791 N N . PRO A 1 222 ? 8.774 -0.911 0.976 1.00 89.56 222 PRO A N 1
ATOM 1792 C CA . PRO A 1 222 ? 9.085 -0.867 2.398 1.00 89.56 222 PRO A CA 1
ATOM 1793 C C . PRO A 1 222 ? 8.503 -2.045 3.176 1.00 89.56 222 PRO A C 1
ATOM 1795 O O . PRO A 1 222 ? 7.336 -2.392 3.010 1.00 89.56 222 PRO A O 1
ATOM 1798 N N . HIS A 1 223 ? 9.314 -2.600 4.072 1.00 91.44 223 HIS A N 1
ATOM 1799 C CA . HIS A 1 223 ? 8.983 -3.734 4.927 1.00 91.44 223 HIS A CA 1
ATOM 1800 C C . HIS A 1 223 ? 9.329 -3.368 6.380 1.00 91.44 223 HIS A C 1
ATOM 1802 O O . HIS A 1 223 ? 10.443 -2.921 6.662 1.00 91.44 223 HIS A O 1
ATOM 1808 N N . ILE A 1 224 ? 8.363 -3.472 7.292 1.00 95.69 224 ILE A N 1
ATOM 1809 C CA . ILE A 1 224 ? 8.473 -3.023 8.696 1.00 95.69 224 ILE A CA 1
ATOM 1810 C C . ILE A 1 224 ? 8.343 -4.174 9.699 1.00 95.69 224 ILE A C 1
ATOM 1812 O O . ILE A 1 224 ? 8.212 -3.935 10.895 1.00 95.69 224 ILE A O 1
ATOM 1816 N N . ASN A 1 225 ? 8.376 -5.414 9.213 1.00 94.81 225 ASN A N 1
ATOM 1817 C CA . ASN A 1 225 ? 8.032 -6.623 9.948 1.00 94.81 225 ASN A CA 1
ATOM 1818 C C . ASN A 1 225 ? 6.623 -6.540 10.558 1.00 94.81 225 ASN A C 1
ATOM 1820 O O . ASN A 1 225 ? 6.444 -6.738 11.759 1.00 94.81 225 ASN A O 1
ATOM 1824 N N . LEU A 1 226 ? 5.635 -6.219 9.718 1.00 96.75 226 LEU A N 1
ATOM 1825 C CA . LEU A 1 226 ? 4.264 -5.921 10.128 1.00 96.75 226 LEU A CA 1
ATOM 1826 C C . LEU A 1 226 ? 3.627 -7.128 10.835 1.00 96.75 226 LEU A C 1
ATOM 1828 O O . LEU A 1 226 ? 3.492 -8.206 10.246 1.00 96.75 226 LEU A O 1
ATOM 1832 N N . GLN A 1 227 ? 3.187 -6.927 12.076 1.00 95.62 227 GLN A N 1
ATOM 1833 C CA . GLN A 1 227 ? 2.489 -7.925 12.886 1.00 95.62 227 GLN A CA 1
ATOM 1834 C C . GLN A 1 227 ? 1.045 -7.480 13.097 1.00 95.62 227 GLN A C 1
ATOM 1836 O O . GLN A 1 227 ? 0.799 -6.454 13.724 1.00 95.62 227 GLN A O 1
ATOM 1841 N N . LEU A 1 228 ? 0.106 -8.249 12.547 1.00 95.81 228 LEU A N 1
ATOM 1842 C CA . LEU A 1 228 ? -1.330 -8.016 12.676 1.00 95.81 228 LEU A CA 1
ATOM 1843 C C . LEU A 1 228 ? -1.992 -9.339 13.063 1.00 95.81 228 LEU A C 1
ATOM 1845 O O . LEU A 1 228 ? -2.106 -10.234 12.227 1.00 95.81 228 LEU A O 1
ATOM 1849 N N . ASP A 1 229 ? -2.436 -9.456 14.306 1.00 93.50 229 ASP A N 1
ATOM 1850 C CA . ASP A 1 229 ? -3.065 -10.644 14.883 1.00 93.50 229 ASP A CA 1
ATOM 1851 C C . ASP A 1 229 ? -4.381 -10.972 14.168 1.00 93.50 229 ASP A C 1
ATOM 1853 O O . ASP A 1 229 ? -4.728 -12.135 13.958 1.00 93.50 229 ASP A O 1
ATOM 1857 N N . PHE A 1 230 ? -5.093 -9.945 13.694 1.00 93.38 230 PHE A N 1
ATOM 1858 C CA . PHE A 1 230 ? -6.312 -10.130 12.906 1.00 93.38 230 PHE A CA 1
ATOM 1859 C C . PHE A 1 230 ? -6.057 -10.627 11.474 1.00 93.38 230 PHE A C 1
ATOM 1861 O O . PHE A 1 230 ? -7.028 -10.893 10.764 1.00 93.38 230 PHE A O 1
ATOM 1868 N N . PHE A 1 231 ? -4.799 -10.765 11.037 1.00 94.69 231 PHE A N 1
ATOM 1869 C CA . PHE A 1 231 ? -4.416 -11.391 9.771 1.00 94.69 231 PHE A CA 1
ATOM 1870 C C . PHE A 1 231 ? -3.540 -12.622 10.011 1.00 94.69 231 PHE A C 1
ATOM 1872 O O . PHE A 1 231 ? -2.325 -12.533 10.166 1.00 94.69 231 PHE A O 1
ATOM 1879 N N . THR A 1 232 ? -4.148 -13.804 9.942 1.00 93.88 232 THR A N 1
ATOM 1880 C CA . THR A 1 232 ? -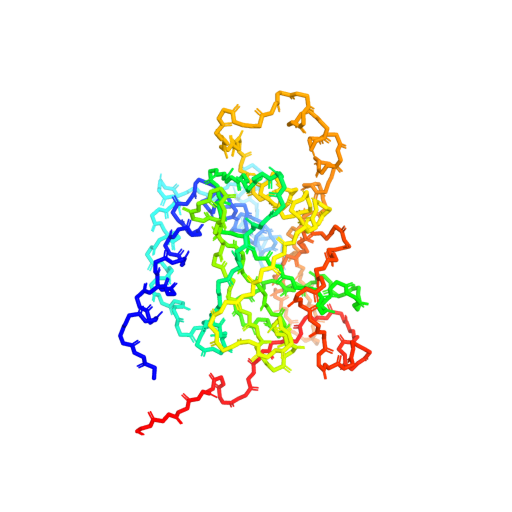3.423 -15.072 10.098 1.00 93.88 232 THR A CA 1
ATOM 1881 C C . THR A 1 232 ? -3.139 -15.709 8.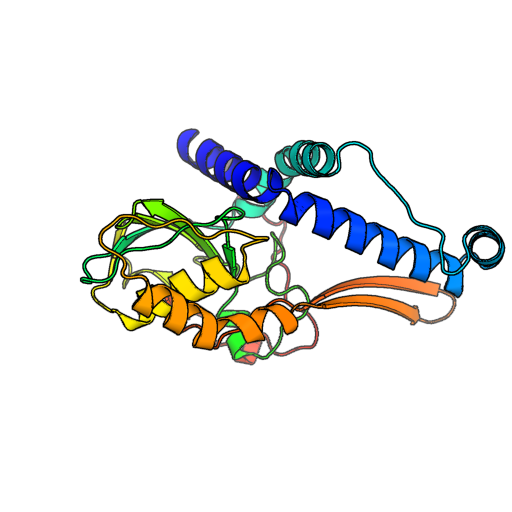743 1.00 93.88 232 THR A C 1
ATOM 1883 O O . THR A 1 232 ? -4.014 -15.798 7.883 1.00 93.88 232 THR A O 1
ATOM 1886 N N . LEU A 1 233 ? -1.912 -16.188 8.533 1.00 94.38 233 LEU A N 1
ATOM 1887 C CA . LEU A 1 233 ? -1.527 -16.881 7.303 1.00 94.38 233 LEU A CA 1
ATOM 1888 C C . LEU A 1 233 ? -2.106 -18.299 7.233 1.00 94.38 233 LEU A C 1
ATOM 1890 O O . LEU A 1 233 ? -1.877 -19.133 8.103 1.00 94.38 233 LEU A O 1
ATOM 1894 N N . LYS A 1 234 ? -2.787 -18.596 6.125 1.00 94.19 234 LYS A N 1
ATOM 1895 C CA . LYS A 1 234 ? -3.378 -19.909 5.800 1.00 94.19 234 LYS A CA 1
ATOM 1896 C C . LYS A 1 234 ? -2.434 -20.826 5.040 1.00 94.19 234 LYS A C 1
ATOM 1898 O O . LYS A 1 234 ? -2.695 -22.015 4.870 1.00 94.19 234 LYS A O 1
ATOM 1903 N N . VAL A 1 235 ? -1.395 -20.237 4.466 1.00 92.81 235 VAL A N 1
ATOM 1904 C CA . VAL A 1 235 ? -0.445 -20.902 3.582 1.00 92.81 235 VAL A CA 1
ATOM 1905 C C . VAL A 1 235 ? 0.919 -20.933 4.248 1.00 92.81 235 VAL A C 1
ATOM 1907 O O . VAL A 1 235 ? 1.253 -20.044 5.022 1.00 92.81 235 VAL A O 1
ATOM 1910 N N . ASN A 1 236 ? 1.727 -21.938 3.921 1.00 92.19 236 ASN A N 1
ATOM 1911 C CA . ASN A 1 236 ? 3.101 -22.012 4.402 1.00 92.19 236 ASN A CA 1
ATOM 1912 C C . ASN A 1 236 ? 3.984 -21.017 3.618 1.00 92.19 236 ASN A C 1
ATOM 1914 O O . ASN A 1 236 ? 4.152 -21.223 2.409 1.00 92.19 236 ASN A O 1
ATOM 1918 N N . PRO A 1 237 ? 4.588 -19.997 4.263 1.00 91.31 237 PRO A N 1
ATOM 1919 C CA . PRO A 1 237 ? 5.454 -19.025 3.590 1.00 91.31 237 PRO A CA 1
ATOM 1920 C C . PRO A 1 237 ? 6.587 -19.682 2.805 1.00 91.31 237 PRO A C 1
ATOM 1922 O O . PRO A 1 237 ? 6.860 -19.284 1.678 1.00 91.31 237 PRO A O 1
ATOM 1925 N N . LYS A 1 238 ? 7.159 -20.779 3.320 1.00 89.19 238 LYS A N 1
ATOM 1926 C CA . LYS A 1 238 ? 8.261 -21.509 2.669 1.00 89.19 238 LYS A CA 1
ATOM 1927 C C . LYS A 1 238 ? 7.927 -22.009 1.262 1.00 89.19 238 LYS A C 1
ATOM 1929 O O . LYS A 1 238 ? 8.814 -22.268 0.463 1.00 89.19 238 LYS A O 1
ATOM 1934 N N . SER A 1 239 ? 6.639 -22.148 0.937 1.00 87.62 239 SER A N 1
ATOM 1935 C CA . SER A 1 239 ? 6.189 -22.529 -0.412 1.00 87.62 239 SER A CA 1
ATOM 1936 C C . SER A 1 239 ? 6.304 -21.398 -1.442 1.00 87.62 239 SER A C 1
ATOM 1938 O O . SER A 1 239 ? 6.003 -21.614 -2.614 1.00 87.62 239 SER A O 1
ATOM 1940 N N . PHE A 1 240 ? 6.689 -20.195 -1.011 1.00 87.06 240 PHE A N 1
ATOM 1941 C CA . PHE A 1 240 ? 6.775 -18.987 -1.830 1.00 87.06 240 PHE A CA 1
ATOM 1942 C C . PHE A 1 240 ? 8.151 -18.310 -1.747 1.00 87.06 240 PHE A C 1
ATOM 1944 O O . PHE A 1 240 ? 8.300 -17.168 -2.182 1.00 87.06 240 PHE A O 1
ATOM 1951 N N . GLU A 1 241 ? 9.154 -19.017 -1.220 1.00 82.44 241 GLU A N 1
ATOM 1952 C CA . GLU A 1 241 ? 10.553 -18.599 -1.296 1.00 82.44 241 GLU A CA 1
ATOM 1953 C C . GLU A 1 241 ? 11.009 -18.528 -2.765 1.00 82.44 241 GLU A C 1
ATOM 1955 O O . GLU A 1 241 ? 10.679 -19.389 -3.585 1.00 82.44 241 GLU A O 1
ATOM 1960 N N . GLY A 1 242 ? 11.760 -17.483 -3.110 1.00 78.00 242 GLY A N 1
ATOM 1961 C CA . GLY A 1 242 ? 12.256 -17.248 -4.463 1.00 78.00 242 GLY A CA 1
ATOM 1962 C C . GLY A 1 242 ? 12.634 -15.787 -4.699 1.00 78.00 242 GLY A C 1
ATOM 1963 O O . GLY A 1 242 ? 12.401 -14.931 -3.853 1.00 78.00 242 GLY A O 1
ATOM 1964 N N . GLU A 1 243 ? 13.217 -15.500 -5.865 1.00 66.69 243 GLU A N 1
ATOM 1965 C CA . GLU A 1 243 ? 13.645 -14.137 -6.226 1.00 66.69 243 GLU A CA 1
ATOM 1966 C C . GLU A 1 243 ? 12.497 -13.228 -6.695 1.00 66.69 243 GLU A C 1
ATOM 1968 O O . GLU A 1 243 ? 12.679 -12.017 -6.791 1.00 66.69 243 GLU A O 1
ATOM 1973 N N . PHE A 1 244 ? 11.329 -13.791 -7.022 1.00 74.12 244 PHE A N 1
ATOM 1974 C CA . PHE A 1 244 ? 10.205 -13.040 -7.583 1.00 74.12 244 PHE A CA 1
ATOM 1975 C C . PHE A 1 244 ? 8.918 -13.333 -6.834 1.00 74.12 244 PHE A C 1
ATOM 1977 O O . PHE A 1 244 ? 8.592 -14.500 -6.593 1.00 74.12 244 PHE A O 1
ATOM 1984 N N . ALA A 1 245 ? 8.161 -12.285 -6.504 1.00 79.31 245 ALA A N 1
ATOM 1985 C CA . ALA A 1 245 ? 6.845 -12.450 -5.913 1.00 79.31 245 ALA A CA 1
ATOM 1986 C C . ALA A 1 245 ? 5.915 -13.190 -6.895 1.00 79.31 245 ALA A C 1
ATOM 1988 O O . ALA A 1 245 ? 5.790 -12.798 -8.063 1.00 79.31 245 ALA A O 1
ATOM 1989 N N . PRO A 1 246 ? 5.241 -14.265 -6.460 1.00 82.81 246 PRO A N 1
ATOM 1990 C CA . PRO A 1 246 ? 4.361 -15.016 -7.330 1.00 82.81 246 PRO A CA 1
ATOM 1991 C C . PRO A 1 246 ? 3.139 -14.170 -7.691 1.00 82.81 246 PRO A C 1
ATOM 1993 O O . PRO A 1 246 ? 2.392 -13.712 -6.825 1.00 82.81 246 PRO A O 1
ATOM 1996 N N . ALA A 1 247 ? 2.899 -14.002 -8.989 1.00 81.56 247 ALA A N 1
ATOM 1997 C CA . ALA A 1 247 ? 1.656 -13.429 -9.486 1.00 81.56 247 ALA A CA 1
ATOM 1998 C C . ALA A 1 247 ? 0.530 -14.470 -9.424 1.00 81.56 247 ALA A C 1
ATOM 2000 O O . ALA A 1 247 ? 0.733 -15.656 -9.703 1.00 81.56 247 ALA A O 1
ATOM 2001 N N . ARG A 1 248 ? -0.691 -14.039 -9.102 1.00 75.06 248 ARG A N 1
ATOM 2002 C CA . ARG A 1 248 ? -1.865 -14.895 -9.273 1.00 75.06 248 ARG A CA 1
ATOM 2003 C C . ARG A 1 248 ? -2.159 -15.104 -10.769 1.00 75.06 248 ARG A C 1
ATOM 2005 O O . ARG A 1 248 ? -2.082 -14.191 -11.580 1.00 75.06 248 ARG A O 1
ATOM 2012 N N . HIS A 1 249 ? -2.565 -16.324 -11.106 1.00 50.12 249 HIS A N 1
ATOM 2013 C CA . HIS A 1 249 ? -3.231 -16.790 -12.335 1.00 50.12 249 HIS A CA 1
ATOM 2014 C C . HIS A 1 249 ? -3.803 -18.189 -11.959 1.00 50.12 249 HIS A C 1
ATOM 2016 O O . HIS A 1 249 ? -3.341 -18.779 -10.993 1.00 50.12 249 HIS A O 1
ATOM 2022 N N . SER A 1 250 ? -4.823 -18.814 -12.540 1.00 58.97 250 SER A N 1
ATOM 2023 C CA . SER A 1 250 ? -5.358 -18.738 -13.884 1.00 58.97 250 SER A CA 1
ATOM 2024 C C . SER A 1 250 ? -6.892 -18.838 -13.874 1.00 58.97 250 SER A C 1
ATOM 2026 O O . SER A 1 250 ? -7.520 -19.410 -12.999 1.00 58.97 250 SER A O 1
ATOM 2028 N N . SER A 1 251 ? -7.570 -18.216 -14.814 1.00 54.19 251 SER A N 1
ATOM 2029 C CA . SER A 1 251 ? -7.024 -17.308 -15.818 1.00 54.19 251 SER A CA 1
ATOM 2030 C C . SER A 1 251 ? -6.763 -15.899 -15.245 1.00 54.19 251 SER A C 1
ATOM 2032 O O . SER A 1 251 ? -6.868 -14.938 -15.994 1.00 54.19 251 SER A O 1
ATOM 2034 N N . LEU A 1 252 ? -6.580 -15.803 -13.911 1.00 52.47 252 LEU A N 1
ATOM 2035 C CA . LEU A 1 252 ? -6.995 -14.747 -12.962 1.00 52.47 252 LEU A CA 1
ATOM 2036 C C . LEU A 1 252 ? -8.511 -14.671 -12.654 1.00 52.47 252 LEU A C 1
ATOM 2038 O O . LEU A 1 252 ? -9.008 -13.665 -12.165 1.00 52.47 252 LEU A O 1
ATOM 2042 N N . LYS A 1 253 ? -9.261 -15.759 -12.867 1.00 53.66 253 LYS A N 1
ATOM 2043 C CA . LYS A 1 253 ? -10.724 -15.815 -12.678 1.00 53.66 253 LYS A CA 1
ATOM 2044 C C . LYS A 1 253 ? -11.193 -16.213 -11.270 1.00 53.66 253 LYS A C 1
ATOM 2046 O O . LYS A 1 253 ? -10.697 -17.183 -10.700 1.00 53.66 253 LYS A O 1
ATOM 2051 N N . HIS A 1 254 ? -12.290 -15.575 -10.841 1.00 50.19 254 HIS A N 1
ATOM 2052 C CA . HIS A 1 254 ? -13.597 -16.243 -10.758 1.00 50.19 254 HIS A CA 1
ATOM 2053 C C . HIS A 1 254 ? -14.440 -15.809 -11.974 1.00 50.19 254 HIS A C 1
ATOM 2055 O O . HIS A 1 254 ? -14.836 -14.653 -12.079 1.00 50.19 254 HIS A O 1
ATOM 2061 N N . THR A 1 255 ? -14.713 -16.726 -12.906 1.00 47.25 255 THR A N 1
ATOM 2062 C CA . THR A 1 255 ? -15.916 -16.640 -13.740 1.00 47.25 255 THR A CA 1
ATOM 2063 C C . THR A 1 255 ? -17.060 -17.165 -12.912 1.00 47.25 255 THR A C 1
ATOM 2065 O O . THR A 1 255 ? -17.020 -18.314 -12.471 1.00 47.25 255 THR A O 1
ATOM 2068 N N . LYS A 1 256 ? -18.081 -16.345 -12.737 1.00 40.72 256 LYS A N 1
ATOM 2069 C CA . LYS A 1 256 ? -19.440 -16.853 -12.760 1.00 40.72 256 LYS A CA 1
ATOM 2070 C C . LYS A 1 256 ? -20.183 -15.993 -13.767 1.00 40.72 256 LYS A C 1
ATOM 2072 O O . LYS A 1 256 ? -20.344 -14.794 -13.536 1.00 40.72 256 LYS A O 1
ATOM 2077 N N . ASP A 1 257 ? -20.453 -16.618 -14.908 1.00 37.56 257 ASP A N 1
ATOM 2078 C CA . ASP A 1 257 ? -21.664 -16.344 -15.675 1.00 37.56 257 ASP A CA 1
ATOM 2079 C C . ASP A 1 257 ? -22.889 -16.472 -14.750 1.00 37.56 257 ASP A C 1
ATOM 2081 O O . ASP A 1 257 ? -22.816 -17.284 -13.789 1.00 37.56 257 ASP A O 1
#

pLDDT: mean 89.63, std 10.15, range [37.56, 98.69]

Secondary structure (DSSP, 8-state):
--HHHHHHHHHHHHHHHTSHHHHHHHHHHHHHHHHHHHHHT-HHHHHHHTTT-----S-HHHHHHHHHGGGGGGGTT-EEEEEEE-SSSPPPEESS--EEE-HHHHHHT--BTTTSTTBTT-EEEEEEETTEEEEEE-TTTEEEGGG-SSEEEE--HHHHHHHHHHHHHH-SS-EE--TTS-HHHHHHHHHHHGGGGGG-EEEEEEEEETTEEEEEEEEE--------TTEEE-S-GGGG-SSSPPBP-SSS-----

Solvent-accessible surface area (backbone atoms only — not comparable to full-atom values): 14238 Å² total; per-residue (Å²): 135,58,73,66,60,56,52,49,52,43,50,51,41,46,54,42,24,62,13,70,54,46,17,50,54,52,46,52,50,53,37,52,48,48,54,52,44,19,64,77,74,36,54,71,55,27,70,74,39,51,91,82,52,69,77,82,65,98,55,39,28,58,56,38,38,68,52,41,72,75,46,46,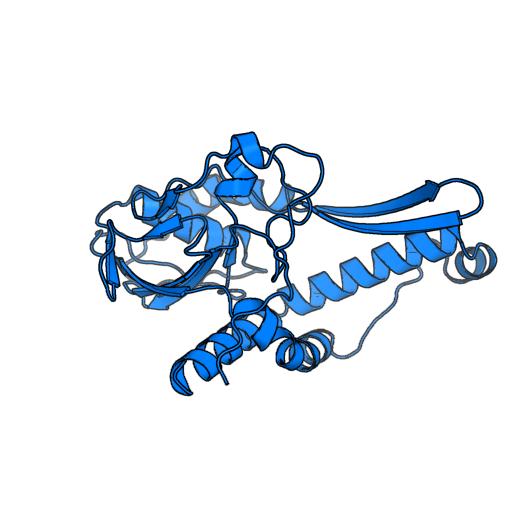71,52,49,68,72,43,45,78,38,37,42,36,52,71,24,94,62,62,49,44,34,31,64,28,41,53,37,68,38,28,66,52,29,58,76,40,72,17,44,36,38,22,58,41,76,47,20,56,36,26,32,33,43,32,57,81,42,53,44,34,30,44,35,39,28,26,63,84,34,34,45,49,40,93,66,48,90,60,53,35,75,43,63,53,53,65,45,43,50,51,56,34,29,49,25,59,44,51,20,72,88,44,73,46,73,62,91,88,61,54,71,66,56,55,50,50,46,44,72,71,30,56,70,44,49,72,59,44,41,82,44,76,46,79,46,76,57,88,99,43,80,42,81,46,76,47,37,33,60,63,76,83,81,80,68,50,89,52,54,41,73,73,53,67,44,81,82,60,58,55,86,55,41,56,65,64,67,72,94,64,59,85,83,77,130

Sequence (257 aa):
ETNGFKLLKQFILFQSFRTPKSGDNIMESLNHNLKAIAKEIEPELWKHLGKGGRLVHENPVLLMLLNSIKHQKLLDFLDCRFLVNLSPLPFISSDAPVVYYNQLMEQTGNYIGAIGLVAKGLQIFYPIHPRLMICLYDSKVYDFGDGCENCCSTESIEEIHQLNGLQLINSKSQVFFDESISKEYVTELSNHFLEYRKTAKNINKVIRQEARKFLFMSSEDPHINLQLDFFTLKVNPKSFEGEFAPARHSSLKHTKD

Foldseek 3Di:
DDPVVLVVLLVLLLLQLLFVVNLVVVQVQVFVQVCQCCVPPNVVSCVVCPPPRGDDDPCSSVVSNVCSNVCSLLLVQWDKAKEFEPALFFAKAASRQKFKDALLCLVLVQQWQCRPSQFARIWIWGDPDRGMIMIITRPVWWAFQVNPPHYHYDRDPVLRLVSNLRNVLRHDPDMGDDPSDDPVSVVVSCVLRVVLNVQKDWDWDWDDDPPDTDIDTTIRHGDNSRDDPRIDTPDDSVVQRDNHGDGDDDVSDDDDD

Nearest PDB structures (foldseek):
  4kt5-assembly1_C  TM=2.705E-01  e=3.306E+00  Escherichia coli O157:H7